Protein AF-A0A4Q2U264-F1 (afdb_monomer_lite)

pLDDT: mean 75.24, std 19.74, range [32.78, 95.62]

Secondary structure (DSSP, 8-state):
-PPP-BGGG--SSEEEEE-SSSS-EEEEEHHHHHHHH-TT-BHHHHHHHHHTT-TT--TTSPPPTT------EEEPPPS-SPPTTS---TT---------TT-------SPPPBHHHHHHTT--EEEEEE--EETTEE---EEEEESGGGT--TTSBHHHHHHH-----TTT----EEEEE--TTHHHHHHHHH---S-----------PPPP-

Radius of gyration: 26.77 Å; chains: 1; bounding box: 59×42×65 Å

Organism: NCBI:txid2316528

Structure (mmCIF, N/CA/C/O backbone):
data_AF-A0A4Q2U264-F1
#
_entry.id   AF-A0A4Q2U264-F1
#
loop_
_atom_site.group_PDB
_atom_site.id
_atom_site.type_symbol
_atom_site.label_atom_id
_atom_site.label_alt_id
_atom_site.label_comp_id
_atom_site.label_asym_id
_atom_site.label_entity_id
_atom_site.label_seq_id
_atom_site.pdbx_PDB_ins_code
_atom_site.Cartn_x
_atom_site.Cartn_y
_atom_site.Cartn_z
_atom_site.occupancy
_atom_site.B_iso_or_equiv
_atom_site.auth_seq_id
_atom_site.auth_comp_id
_atom_site.auth_asym_id
_atom_site.auth_atom_id
_atom_site.pdbx_PDB_model_num
ATOM 1 N N . MET A 1 1 ? -1.459 -12.065 -17.120 1.00 40.03 1 MET A N 1
ATOM 2 C CA . MET A 1 1 ? -0.707 -11.950 -18.385 1.00 40.03 1 MET A CA 1
ATOM 3 C C . MET A 1 1 ? 0.636 -12.602 -18.158 1.00 40.03 1 MET A C 1
ATOM 5 O O . MET A 1 1 ? 1.323 -12.214 -17.220 1.00 40.03 1 MET A O 1
ATOM 9 N N . SER A 1 2 ? 0.956 -13.637 -18.927 1.00 50.94 2 SER A N 1
ATOM 10 C CA . SER A 1 2 ? 2.304 -14.206 -18.943 1.00 50.94 2 SER A CA 1
ATOM 11 C C . SER A 1 2 ? 3.285 -13.123 -19.395 1.00 50.94 2 SER A C 1
ATOM 13 O O . SER A 1 2 ? 2.937 -12.325 -20.264 1.00 50.94 2 SER A O 1
ATOM 15 N N . ALA A 1 3 ? 4.470 -13.056 -18.787 1.00 64.88 3 ALA A N 1
ATOM 16 C CA . ALA A 1 3 ? 5.510 -12.130 -19.228 1.00 64.88 3 ALA A CA 1
ATOM 17 C C . ALA A 1 3 ? 5.805 -12.365 -20.725 1.00 64.88 3 ALA A C 1
ATOM 19 O O . ALA A 1 3 ? 5.852 -13.534 -21.130 1.00 64.88 3 ALA A O 1
ATOM 20 N N . PRO A 1 4 ? 5.966 -11.305 -21.542 1.00 74.12 4 PRO A N 1
ATOM 21 C CA . PRO A 1 4 ? 6.306 -11.464 -22.953 1.00 74.12 4 PRO A CA 1
ATOM 22 C C . PRO A 1 4 ? 7.592 -12.288 -23.056 1.00 74.12 4 PRO A C 1
ATOM 24 O O . PRO A 1 4 ? 8.545 -12.044 -22.316 1.00 74.12 4 PRO A O 1
ATOM 27 N N . ARG A 1 5 ? 7.592 -13.318 -23.908 1.00 80.75 5 ARG A N 1
ATOM 28 C CA . ARG A 1 5 ? 8.748 -14.217 -24.071 1.00 80.75 5 ARG A CA 1
ATOM 29 C C . ARG A 1 5 ? 9.569 -13.838 -25.297 1.00 80.75 5 ARG A C 1
ATOM 31 O O . ARG A 1 5 ? 10.795 -13.949 -25.255 1.00 80.75 5 ARG A O 1
ATOM 38 N N . HIS A 1 6 ? 8.908 -13.337 -26.338 1.00 85.69 6 HIS A N 1
ATOM 39 C CA . HIS A 1 6 ? 9.529 -12.921 -27.591 1.00 85.69 6 HIS A CA 1
ATOM 40 C C . HIS A 1 6 ? 9.326 -11.430 -27.850 1.00 85.69 6 HIS A C 1
ATOM 42 O O . HIS A 1 6 ? 8.446 -10.791 -27.272 1.00 85.69 6 HIS A O 1
ATOM 48 N N . LEU A 1 7 ? 10.137 -10.881 -28.754 1.00 85.38 7 LEU A N 1
ATOM 49 C CA . LEU A 1 7 ? 10.066 -9.473 -29.140 1.00 85.38 7 LEU A CA 1
ATOM 50 C C . LEU A 1 7 ? 8.705 -9.094 -29.755 1.00 85.38 7 LEU A C 1
ATOM 52 O O . LEU A 1 7 ? 8.207 -8.006 -29.487 1.00 85.38 7 LEU A O 1
ATOM 56 N N . VAL A 1 8 ? 8.074 -9.991 -30.520 1.00 83.94 8 VAL A N 1
ATOM 57 C CA . VAL A 1 8 ? 6.739 -9.776 -31.116 1.00 83.94 8 VAL A CA 1
ATOM 58 C C . VAL A 1 8 ? 5.607 -9.663 -30.084 1.00 83.94 8 VAL A C 1
ATOM 60 O O . VAL A 1 8 ? 4.603 -9.005 -30.345 1.00 83.94 8 VAL A O 1
ATOM 63 N N . ASP A 1 9 ? 5.774 -10.250 -28.895 1.00 83.06 9 ASP A N 1
ATOM 64 C CA . ASP A 1 9 ? 4.775 -10.189 -27.820 1.00 83.06 9 ASP A CA 1
ATOM 65 C C . ASP A 1 9 ? 4.799 -8.836 -27.084 1.00 83.06 9 ASP A C 1
ATOM 67 O O . ASP A 1 9 ? 3.960 -8.574 -26.216 1.00 83.06 9 ASP A O 1
ATOM 71 N N . TRP A 1 10 ? 5.785 -7.984 -27.385 1.00 82.75 10 TRP A N 1
ATOM 72 C CA . TRP A 1 10 ? 5.978 -6.712 -26.709 1.00 82.75 10 TRP A CA 1
ATOM 73 C C . TRP A 1 10 ? 4.918 -5.695 -27.162 1.00 82.75 10 TRP A C 1
ATOM 75 O O . TRP A 1 10 ? 4.831 -5.377 -28.348 1.00 82.75 10 TRP A O 1
ATOM 85 N N . PRO A 1 11 ? 4.098 -5.146 -26.248 1.00 78.69 11 PRO A N 1
ATOM 86 C CA . PRO A 1 11 ? 2.925 -4.365 -26.638 1.00 78.69 11 PRO A CA 1
ATOM 87 C C . PRO A 1 11 ? 3.239 -2.911 -27.032 1.00 78.69 11 PRO A C 1
ATOM 89 O O . PRO A 1 11 ? 2.328 -2.187 -27.430 1.00 78.69 11 PRO A O 1
ATOM 92 N N . TRP A 1 12 ? 4.497 -2.472 -26.923 1.00 80.38 12 TRP A N 1
ATOM 93 C CA . TRP A 1 12 ? 4.921 -1.096 -27.202 1.00 80.38 12 TRP A CA 1
ATOM 94 C C . TRP A 1 12 ? 5.832 -1.006 -28.430 1.00 80.38 12 TRP A C 1
ATOM 96 O O . TRP A 1 12 ? 6.649 -1.885 -28.683 1.00 80.38 12 TRP A O 1
ATOM 106 N N . VAL A 1 13 ? 5.754 0.110 -29.162 1.00 85.38 13 VAL A N 1
ATOM 107 C CA . VAL A 1 13 ? 6.630 0.374 -30.322 1.00 85.38 13 VAL A CA 1
ATOM 108 C C . VAL A 1 13 ? 8.067 0.681 -29.902 1.00 85.38 13 VAL A C 1
ATOM 110 O O . VAL A 1 13 ? 9.000 0.458 -30.673 1.00 85.38 13 VAL A O 1
ATOM 113 N N . VAL A 1 14 ? 8.265 1.182 -28.682 1.00 87.25 14 VAL A N 1
ATOM 114 C CA . VAL A 1 14 ? 9.585 1.500 -28.130 1.00 87.25 14 VAL A CA 1
ATOM 115 C C . VAL A 1 14 ? 9.905 0.540 -26.990 1.00 87.25 14 VAL A C 1
ATOM 117 O O . VAL A 1 14 ? 9.100 0.329 -26.084 1.00 87.25 14 VAL A O 1
ATOM 120 N N . VAL A 1 15 ? 11.103 -0.030 -27.051 1.00 88.50 15 VAL A N 1
ATOM 121 C CA . VAL A 1 15 ? 11.704 -0.866 -26.018 1.00 88.50 15 VAL A CA 1
ATOM 122 C C . VAL A 1 15 ? 12.783 -0.037 -25.336 1.00 88.50 15 VAL A C 1
ATOM 124 O O . VAL A 1 15 ? 13.760 0.366 -25.972 1.00 88.50 15 VAL A O 1
ATOM 127 N N . GLU A 1 16 ? 12.601 0.244 -24.051 1.00 90.50 16 GLU A N 1
ATOM 128 C CA . GLU A 1 16 ? 13.611 0.907 -23.232 1.00 90.50 16 GLU A CA 1
ATOM 129 C C . GLU A 1 16 ? 14.382 -0.140 -22.428 1.00 90.50 16 GLU A C 1
ATOM 131 O O . GLU A 1 16 ? 13.804 -1.068 -21.859 1.00 90.50 16 GLU A O 1
ATOM 136 N N . VAL A 1 17 ? 15.704 -0.010 -22.426 1.00 91.06 17 VAL A N 1
ATOM 137 C CA . VAL A 1 17 ? 16.627 -0.919 -21.753 1.00 91.06 17 VAL A CA 1
ATOM 138 C C . VAL A 1 17 ? 17.500 -0.098 -20.819 1.00 91.06 17 VAL A C 1
ATOM 140 O O . VAL A 1 17 ? 18.046 0.929 -21.224 1.00 91.06 17 VAL A O 1
ATOM 143 N N . GLU A 1 18 ? 17.655 -0.558 -19.583 1.00 92.06 18 GLU A N 1
ATOM 144 C CA . GLU A 1 18 ? 18.524 0.068 -18.590 1.00 92.06 18 GLU A CA 1
ATOM 145 C C . GLU A 1 18 ? 19.337 -0.978 -17.827 1.00 92.06 18 GLU A C 1
ATOM 147 O O . GLU A 1 18 ? 18.913 -2.120 -17.662 1.00 92.06 18 GLU A O 1
ATOM 152 N N . CYS A 1 19 ? 20.491 -0.573 -17.308 1.00 89.75 19 CYS A N 1
ATOM 153 C CA . CYS A 1 19 ? 21.232 -1.317 -16.300 1.00 89.75 19 CYS A CA 1
ATOM 154 C C . CYS A 1 19 ? 21.461 -0.420 -15.078 1.00 89.75 19 CYS A C 1
ATOM 156 O O . CYS A 1 19 ? 21.775 0.764 -15.213 1.00 89.75 19 CYS A O 1
ATOM 158 N N . SER A 1 20 ? 21.318 -0.976 -13.874 1.00 86.19 20 SER A N 1
ATOM 159 C CA . SER A 1 20 ? 21.599 -0.262 -12.619 1.00 86.19 20 SER A CA 1
ATOM 160 C C . SER A 1 20 ? 23.093 -0.177 -12.291 1.00 86.19 20 SER A C 1
ATOM 162 O O . SER A 1 20 ? 23.484 0.648 -11.472 1.00 86.19 20 SER A O 1
ATOM 164 N N . LEU A 1 21 ? 23.917 -1.024 -12.915 1.00 85.56 21 LEU A N 1
ATOM 165 C CA . LEU A 1 21 ? 25.334 -1.205 -12.575 1.00 85.56 21 LEU A CA 1
ATOM 166 C C . LEU A 1 21 ? 26.299 -0.698 -13.652 1.00 85.56 21 LEU A C 1
ATOM 168 O O . LEU A 1 21 ? 27.470 -0.477 -13.365 1.00 85.56 21 LEU A O 1
ATOM 172 N N . CYS A 1 22 ? 25.836 -0.507 -14.888 1.00 86.62 22 CYS A N 1
ATOM 173 C CA . CYS A 1 22 ? 26.645 0.047 -15.971 1.00 86.62 22 CYS A CA 1
ATOM 174 C C . CYS A 1 22 ? 25.892 1.188 -16.673 1.00 86.62 22 CYS A C 1
ATOM 176 O O . CYS A 1 22 ? 24.663 1.244 -16.596 1.00 86.62 22 CYS A O 1
ATOM 178 N N . PRO A 1 23 ? 26.585 2.094 -17.386 1.00 85.56 23 PRO A N 1
ATOM 179 C CA . PRO A 1 23 ? 25.956 3.260 -18.011 1.00 85.56 23 PRO A CA 1
ATOM 180 C C . PRO A 1 23 ? 25.084 2.917 -19.232 1.00 85.56 23 PRO A C 1
ATOM 182 O O . PRO A 1 23 ? 24.605 3.818 -19.916 1.00 85.56 23 PRO A O 1
ATOM 185 N N . ARG A 1 24 ? 24.857 1.629 -19.533 1.00 85.44 24 ARG A N 1
ATOM 186 C CA . ARG A 1 24 ? 24.018 1.207 -20.659 1.00 85.44 24 ARG A CA 1
ATOM 187 C C . ARG A 1 24 ? 22.564 1.563 -20.397 1.00 85.44 24 ARG A C 1
ATOM 189 O O . ARG A 1 24 ? 21.896 0.948 -19.564 1.00 85.44 24 ARG A O 1
ATOM 196 N N . ARG A 1 25 ? 22.082 2.537 -21.158 1.00 90.50 25 ARG A N 1
ATOM 197 C CA . ARG A 1 25 ? 20.677 2.919 -21.247 1.00 90.50 25 ARG A CA 1
ATOM 198 C C . ARG A 1 25 ? 20.370 3.242 -22.698 1.00 90.50 25 ARG A C 1
ATOM 200 O O . ARG A 1 25 ? 21.193 3.854 -23.375 1.00 90.50 25 ARG A O 1
ATOM 207 N N . GLY A 1 26 ? 19.213 2.822 -23.185 1.00 89.00 26 GLY A N 1
ATOM 208 C CA . GLY A 1 26 ? 18.852 3.058 -24.574 1.00 89.00 26 GLY A CA 1
ATOM 209 C C . GLY A 1 26 ? 17.376 2.841 -24.843 1.00 89.00 26 GLY A C 1
ATOM 210 O O . GLY A 1 26 ? 16.726 2.011 -24.210 1.00 89.00 26 GLY A O 1
ATOM 211 N N . ARG A 1 27 ? 16.859 3.597 -25.811 1.00 90.75 27 ARG A N 1
ATOM 212 C CA . ARG A 1 27 ? 15.506 3.457 -26.347 1.00 90.75 27 ARG A CA 1
ATOM 213 C C . ARG A 1 27 ? 15.604 2.988 -27.786 1.00 90.75 27 ARG A C 1
ATOM 215 O O . ARG A 1 27 ? 16.227 3.649 -28.612 1.00 90.75 27 ARG A O 1
ATOM 222 N N . TYR A 1 28 ? 14.971 1.865 -28.083 1.00 90.38 28 TYR A N 1
ATOM 223 C CA . TYR A 1 28 ? 15.034 1.226 -29.389 1.00 90.38 28 TYR A CA 1
ATOM 224 C C . TYR A 1 28 ? 13.629 1.051 -29.946 1.00 90.38 28 TYR A C 1
ATOM 226 O O . TYR A 1 28 ? 12.710 0.664 -29.229 1.00 90.38 28 TYR A O 1
ATOM 234 N N . ARG A 1 29 ? 13.444 1.319 -31.241 1.00 89.06 29 ARG A N 1
ATOM 235 C CA . ARG A 1 29 ? 12.183 0.994 -31.917 1.00 89.06 29 ARG A CA 1
ATOM 236 C C . ARG A 1 29 ? 12.113 -0.513 -32.151 1.00 89.06 29 ARG A C 1
ATOM 238 O O . ARG A 1 29 ? 13.064 -1.092 -32.673 1.00 89.06 29 ARG A O 1
ATOM 245 N N . LEU A 1 30 ? 10.977 -1.124 -31.831 1.00 88.31 30 LEU A N 1
ATOM 246 C CA . LEU A 1 30 ? 10.733 -2.558 -31.981 1.00 88.31 30 LEU A CA 1
ATOM 247 C C . LEU A 1 30 ? 10.975 -3.020 -33.419 1.00 88.31 30 LEU A C 1
ATOM 249 O O . LEU A 1 30 ? 11.641 -4.025 -33.620 1.00 88.31 30 LEU A O 1
ATOM 253 N N . ALA A 1 31 ? 10.545 -2.234 -34.411 1.00 87.81 31 ALA A N 1
ATOM 254 C CA . ALA A 1 31 ? 10.797 -2.521 -35.824 1.00 87.81 31 ALA A CA 1
ATOM 255 C C . ALA A 1 31 ? 12.297 -2.661 -36.146 1.00 87.81 31 ALA A C 1
ATOM 257 O O . ALA A 1 31 ? 12.687 -3.594 -36.836 1.00 87.81 31 ALA A O 1
ATOM 258 N N . ARG A 1 32 ? 13.154 -1.793 -35.584 1.00 92.38 32 ARG A N 1
ATOM 259 C CA . ARG A 1 32 ? 14.616 -1.860 -35.777 1.00 92.38 32 ARG A CA 1
ATOM 260 C C . ARG A 1 32 ? 15.238 -3.063 -35.076 1.00 92.38 32 ARG A C 1
ATOM 262 O O . ARG A 1 32 ? 16.176 -3.660 -35.594 1.00 92.38 32 ARG A O 1
ATOM 269 N N . LEU A 1 33 ? 14.729 -3.420 -33.897 1.00 90.94 33 LEU A N 1
ATOM 270 C CA . LEU A 1 33 ? 15.173 -4.624 -33.194 1.00 90.94 33 LEU A CA 1
ATOM 271 C C . LEU A 1 33 ? 14.747 -5.893 -33.942 1.00 90.94 33 LEU A C 1
ATOM 273 O O . LEU A 1 33 ? 15.552 -6.809 -34.073 1.00 90.94 33 LEU A O 1
ATOM 277 N N . ALA A 1 34 ? 13.526 -5.924 -34.475 1.00 91.12 34 ALA A N 1
ATOM 278 C CA . ALA A 1 34 ? 13.003 -7.041 -35.251 1.00 91.12 34 ALA A CA 1
ATOM 279 C C . ALA A 1 34 ? 13.732 -7.202 -36.593 1.00 91.12 34 ALA A C 1
ATOM 281 O O . ALA A 1 34 ? 14.027 -8.325 -36.982 1.00 91.12 34 ALA A O 1
ATOM 282 N N . GLU A 1 35 ? 14.076 -6.097 -37.260 1.00 92.62 35 GLU A N 1
ATOM 283 C CA . GLU A 1 35 ? 14.896 -6.086 -38.479 1.00 92.62 35 GLU A CA 1
ATOM 284 C C . GLU A 1 35 ? 16.301 -6.653 -38.217 1.00 92.62 35 GLU A C 1
ATOM 286 O O . GLU A 1 35 ? 16.810 -7.445 -39.004 1.00 92.62 35 GLU A O 1
ATOM 291 N N . ARG A 1 36 ? 16.918 -6.293 -37.083 1.00 92.88 36 ARG A N 1
ATOM 292 C CA . ARG A 1 36 ? 18.299 -6.687 -36.765 1.00 92.88 36 ARG A CA 1
ATOM 293 C C . ARG A 1 36 ? 18.439 -8.091 -36.170 1.00 92.88 36 ARG A C 1
ATOM 295 O O . ARG A 1 36 ? 19.429 -8.760 -36.447 1.00 92.88 36 ARG A O 1
ATOM 302 N N . TYR A 1 37 ? 17.506 -8.512 -35.319 1.00 90.94 37 TYR A N 1
ATOM 303 C CA . TYR A 1 37 ? 17.618 -9.748 -34.528 1.00 90.94 37 TYR A CA 1
ATOM 304 C C . TYR A 1 37 ? 16.511 -10.770 -34.815 1.00 90.94 37 TYR A C 1
ATOM 306 O O . TYR A 1 37 ? 16.565 -11.887 -34.304 1.00 90.94 37 TYR A O 1
ATOM 314 N N . GLY A 1 38 ? 15.519 -10.407 -35.630 1.00 91.44 38 GLY A N 1
ATOM 315 C CA . GLY A 1 38 ? 14.323 -11.204 -35.883 1.00 91.44 38 GLY A CA 1
ATOM 316 C C . GLY A 1 38 ? 13.184 -10.883 -34.911 1.00 91.44 38 GLY A C 1
ATOM 317 O O . GLY A 1 38 ? 13.388 -10.604 -33.730 1.00 91.44 38 GLY A O 1
ATOM 318 N N . SER A 1 39 ? 11.945 -10.947 -35.400 1.00 88.81 39 SER A N 1
ATOM 319 C CA . SER A 1 39 ? 10.731 -10.692 -34.606 1.00 88.81 39 SER A CA 1
ATOM 320 C C . SER A 1 39 ? 10.438 -11.790 -33.574 1.00 88.81 39 SER A C 1
ATOM 322 O O . SER A 1 39 ? 9.875 -11.516 -32.514 1.00 88.81 39 SER A O 1
ATOM 324 N N . ALA A 1 40 ? 10.857 -13.025 -33.858 1.00 89.81 40 ALA A N 1
ATOM 325 C CA . ALA A 1 40 ? 10.677 -14.188 -32.991 1.00 89.81 40 ALA A CA 1
ATOM 326 C C . ALA A 1 40 ? 11.822 -14.385 -31.978 1.00 89.81 40 ALA A C 1
ATOM 328 O O . ALA A 1 40 ? 11.877 -15.416 -31.310 1.00 89.81 40 ALA A O 1
ATOM 329 N N . VAL A 1 41 ? 12.758 -13.436 -31.854 1.00 91.56 41 VAL A N 1
ATOM 330 C CA . VAL A 1 41 ? 13.879 -13.577 -30.915 1.00 91.56 41 VAL A CA 1
ATOM 331 C C . VAL A 1 41 ? 13.371 -13.558 -29.464 1.00 91.56 41 VAL A C 1
ATOM 333 O O . VAL A 1 41 ? 12.556 -12.695 -29.111 1.00 91.56 41 VAL A O 1
ATOM 336 N N . PRO A 1 42 ? 13.822 -14.488 -28.598 1.00 90.56 42 PRO A N 1
ATOM 337 C CA . PRO A 1 42 ? 13.478 -14.444 -27.187 1.00 90.56 42 PRO A CA 1
ATOM 338 C C . PRO A 1 42 ? 14.151 -13.245 -26.515 1.00 90.56 42 PRO A C 1
ATOM 340 O O . PRO A 1 42 ? 15.325 -12.953 -26.755 1.00 90.56 42 PRO A O 1
ATOM 343 N N . LEU A 1 43 ? 13.414 -12.575 -25.630 1.00 87.50 43 LEU A N 1
ATOM 344 C CA . LEU A 1 43 ? 13.879 -11.361 -24.952 1.00 87.50 43 LEU A CA 1
ATOM 345 C C . LEU A 1 43 ? 15.171 -11.590 -24.147 1.00 87.50 43 LEU A C 1
ATOM 347 O O . LEU A 1 43 ? 16.054 -10.739 -24.142 1.00 87.50 43 LEU A O 1
ATOM 351 N N . GLY A 1 44 ? 15.335 -12.765 -23.529 1.00 86.88 44 GLY A N 1
ATOM 352 C CA . GLY A 1 44 ? 16.570 -13.113 -22.811 1.00 86.88 44 GLY A CA 1
ATOM 353 C C . GLY A 1 44 ? 17.811 -13.064 -23.710 1.00 86.88 44 GLY A C 1
ATOM 354 O O . GLY A 1 44 ? 18.779 -12.382 -23.388 1.00 86.88 44 GLY A O 1
ATOM 355 N N . ARG A 1 45 ? 17.739 -13.682 -24.895 1.00 88.50 45 ARG A N 1
ATOM 356 C CA . ARG A 1 45 ? 18.844 -13.709 -25.867 1.00 88.50 45 ARG A CA 1
ATOM 357 C C . ARG A 1 45 ? 19.167 -12.320 -26.415 1.00 88.50 45 ARG A C 1
ATOM 359 O O . ARG A 1 45 ? 20.325 -12.008 -26.690 1.00 88.50 45 ARG A O 1
ATOM 366 N N . LEU A 1 46 ? 18.149 -11.473 -26.569 1.00 89.94 46 LEU A N 1
ATOM 367 C CA . LEU A 1 46 ? 18.346 -10.090 -26.991 1.00 89.94 46 LEU A CA 1
ATOM 368 C C . LEU A 1 46 ? 19.111 -9.292 -25.922 1.00 89.94 46 LEU A C 1
ATOM 370 O O . LEU A 1 46 ? 20.077 -8.613 -26.265 1.00 89.94 46 LEU A O 1
ATOM 374 N N . LEU A 1 47 ? 18.743 -9.415 -24.640 1.00 89.62 47 LEU A N 1
ATOM 375 C CA . LEU A 1 47 ? 19.499 -8.797 -23.541 1.00 89.62 47 LEU A CA 1
ATOM 376 C C . LEU A 1 47 ? 20.936 -9.311 -23.474 1.00 89.62 47 LEU A C 1
ATOM 378 O O . LEU A 1 47 ? 21.848 -8.506 -23.306 1.00 89.62 47 LEU A O 1
ATOM 382 N N . GLU A 1 48 ? 21.144 -10.617 -23.644 1.00 86.81 48 GLU A N 1
ATOM 383 C CA . GLU A 1 48 ? 22.482 -11.213 -23.670 1.00 86.81 48 GLU A CA 1
ATOM 384 C C . GLU A 1 48 ? 23.335 -10.630 -24.794 1.00 86.81 48 GLU A C 1
ATOM 386 O O . GLU A 1 48 ? 24.482 -10.260 -24.569 1.00 86.81 48 GLU A O 1
ATOM 391 N N . THR A 1 49 ? 22.752 -10.464 -25.981 1.00 88.75 49 THR A N 1
ATOM 392 C CA . THR A 1 49 ? 23.446 -9.876 -27.132 1.00 88.75 49 THR A CA 1
ATOM 393 C C . THR A 1 49 ? 23.780 -8.401 -26.889 1.00 88.75 49 THR A C 1
ATOM 395 O O . THR A 1 49 ? 24.876 -7.952 -27.202 1.00 88.75 49 THR A O 1
ATOM 398 N N . MET A 1 50 ? 22.869 -7.637 -26.278 1.00 87.50 50 MET A N 1
ATOM 399 C CA . MET A 1 50 ? 23.100 -6.222 -25.944 1.00 87.50 50 MET A CA 1
ATOM 400 C C . MET A 1 50 ? 24.095 -6.027 -24.792 1.00 87.50 50 MET A C 1
ATOM 402 O O . MET A 1 50 ? 24.736 -4.977 -24.690 1.00 87.50 50 MET A O 1
ATOM 406 N N . ALA A 1 51 ? 24.214 -7.016 -23.908 1.00 87.50 51 ALA A N 1
ATOM 407 C CA . ALA A 1 51 ? 25.158 -7.012 -22.802 1.00 87.50 51 ALA A CA 1
ATOM 408 C C . ALA A 1 51 ? 26.458 -7.773 -23.099 1.00 87.50 51 ALA A C 1
ATOM 410 O O . ALA A 1 51 ? 27.342 -7.755 -22.245 1.00 87.50 51 ALA A O 1
ATOM 411 N N . ALA A 1 52 ? 26.617 -8.348 -24.296 1.00 84.88 52 ALA A N 1
ATOM 412 C CA . ALA A 1 52 ? 27.830 -9.047 -24.721 1.00 84.88 52 ALA A CA 1
ATOM 413 C C . ALA A 1 52 ? 29.083 -8.166 -24.585 1.00 84.88 52 ALA A C 1
ATOM 415 O O . ALA A 1 52 ? 30.117 -8.626 -24.116 1.00 84.88 52 ALA A O 1
ATOM 416 N N . ASP A 1 53 ? 28.956 -6.867 -24.867 1.00 82.19 53 ASP A N 1
ATOM 417 C CA . ASP A 1 53 ? 30.058 -5.905 -24.744 1.00 82.19 53 ASP A CA 1
ATOM 418 C C . ASP A 1 53 ? 30.297 -5.427 -23.294 1.00 82.19 53 ASP A C 1
ATOM 420 O O . ASP A 1 53 ? 31.053 -4.483 -23.041 1.00 82.19 53 ASP A O 1
ATOM 424 N N . CYS A 1 54 ? 29.562 -5.943 -22.303 1.00 84.50 54 CYS A N 1
ATOM 425 C CA . CYS A 1 54 ? 29.639 -5.459 -20.928 1.00 84.50 54 CYS A CA 1
ATOM 426 C C . CYS A 1 54 ? 30.781 -6.123 -20.163 1.00 84.50 54 CYS A C 1
ATOM 428 O O . CYS A 1 54 ? 30.770 -7.324 -19.955 1.00 84.50 54 CYS A O 1
ATOM 430 N N . THR A 1 55 ? 31.683 -5.330 -19.581 1.00 81.94 55 THR A N 1
ATOM 431 C CA . THR A 1 55 ? 32.782 -5.839 -18.734 1.00 81.94 55 THR A CA 1
ATOM 432 C C . THR A 1 55 ? 32.295 -6.627 -17.507 1.00 81.94 55 THR A C 1
ATOM 434 O O . THR A 1 55 ? 32.981 -7.514 -17.012 1.00 81.94 55 THR A O 1
ATOM 437 N N . LEU A 1 56 ? 31.087 -6.319 -17.018 1.00 81.69 56 LEU A N 1
ATOM 438 C CA . LEU A 1 56 ? 30.405 -7.032 -15.926 1.00 81.69 56 LEU A CA 1
ATOM 439 C C . LEU A 1 56 ? 29.632 -8.283 -16.388 1.00 81.69 56 LEU A C 1
ATOM 441 O O . LEU A 1 56 ? 28.990 -8.948 -15.572 1.00 81.69 56 LEU A O 1
ATOM 445 N N . MET A 1 57 ? 29.626 -8.584 -17.687 1.00 77.25 57 MET A N 1
ATOM 446 C CA . MET A 1 57 ? 29.035 -9.794 -18.243 1.00 77.25 57 MET A CA 1
ATOM 447 C C . MET A 1 57 ? 30.132 -10.846 -18.381 1.00 77.25 57 MET A C 1
ATOM 449 O O . MET A 1 57 ? 31.016 -10.747 -19.221 1.00 77.25 57 MET A O 1
ATOM 453 N N . LYS A 1 58 ? 30.079 -11.858 -17.515 1.00 74.00 58 LYS A N 1
ATOM 454 C CA . LYS A 1 58 ? 30.974 -13.018 -17.549 1.00 74.00 58 LYS A CA 1
ATOM 455 C C . LYS A 1 58 ? 30.119 -14.270 -17.755 1.00 74.00 58 LYS A C 1
ATOM 457 O O . LYS A 1 58 ? 29.662 -14.833 -16.755 1.00 74.00 58 LYS A O 1
ATOM 462 N N . PRO A 1 59 ? 29.825 -14.660 -19.010 1.00 66.69 59 PRO A N 1
ATOM 463 C CA . PRO A 1 59 ? 28.938 -15.789 -19.290 1.00 66.69 59 PRO A CA 1
ATOM 464 C C . PRO A 1 59 ? 29.518 -17.119 -18.785 1.00 66.69 59 PRO A C 1
ATOM 466 O O . PRO A 1 59 ? 28.782 -17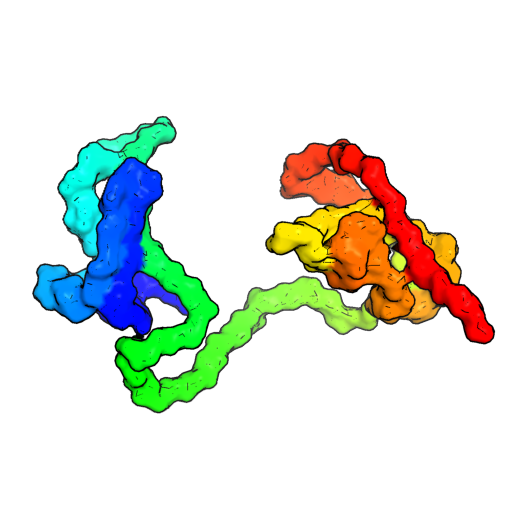.924 -18.222 1.00 66.69 59 PRO A O 1
ATOM 469 N N . ASP A 1 60 ? 30.839 -17.297 -18.870 1.00 70.69 60 ASP A N 1
ATOM 470 C CA . ASP A 1 60 ? 31.504 -18.577 -18.580 1.00 70.69 60 ASP A CA 1
ATOM 471 C C . ASP A 1 60 ? 31.887 -18.793 -17.107 1.00 70.69 60 ASP A C 1
ATOM 473 O O . ASP A 1 60 ? 32.376 -19.858 -16.731 1.00 70.69 60 ASP A O 1
ATOM 477 N N . GLN A 1 61 ? 31.683 -17.802 -16.234 1.00 69.25 61 GLN A N 1
ATOM 478 C CA . GLN A 1 61 ? 32.019 -17.932 -14.813 1.00 69.25 61 GLN A CA 1
ATOM 479 C C . GLN A 1 61 ? 30.770 -18.250 -13.994 1.00 69.25 61 GLN A C 1
ATOM 481 O O . GLN A 1 61 ? 29.729 -17.610 -14.153 1.00 69.25 61 GLN A O 1
ATOM 486 N N . LYS A 1 62 ? 30.861 -19.209 -13.063 1.00 66.56 62 LYS A N 1
ATOM 487 C CA . LYS A 1 62 ? 29.812 -19.393 -12.050 1.00 66.56 62 LYS A CA 1
ATOM 488 C C . LYS A 1 62 ? 29.716 -18.122 -11.196 1.00 66.56 62 LYS A C 1
ATOM 490 O O . LYS A 1 62 ? 30.755 -17.623 -10.763 1.00 66.56 62 LYS A O 1
ATOM 495 N N . PRO A 1 63 ? 28.505 -17.591 -10.948 1.00 64.69 63 PRO A N 1
ATOM 496 C CA . PRO A 1 63 ? 28.343 -16.403 -10.123 1.00 64.69 63 PRO A CA 1
ATOM 497 C C . PRO A 1 63 ? 28.859 -16.691 -8.715 1.00 64.69 63 PRO A C 1
ATOM 499 O O . PRO A 1 63 ? 28.354 -17.587 -8.038 1.00 64.69 63 PRO A O 1
ATOM 502 N N . ARG A 1 64 ? 29.860 -15.930 -8.271 1.00 75.56 64 ARG A N 1
ATOM 503 C CA . ARG A 1 64 ? 30.217 -15.894 -6.855 1.00 75.56 64 ARG A CA 1
ATOM 504 C C . ARG A 1 64 ? 29.162 -15.080 -6.115 1.00 75.56 64 ARG A C 1
ATOM 506 O O . ARG A 1 64 ? 28.636 -14.095 -6.638 1.00 75.56 64 ARG A O 1
ATOM 513 N N . GLN A 1 65 ? 28.848 -15.500 -4.896 1.00 65.44 65 GLN A N 1
ATOM 514 C CA . GLN A 1 65 ? 28.003 -14.725 -3.996 1.00 65.44 65 GLN A CA 1
ATOM 515 C C . GLN A 1 65 ? 28.630 -13.324 -3.855 1.00 65.44 65 GLN A C 1
ATOM 517 O O . GLN A 1 65 ? 29.826 -13.224 -3.592 1.00 65.44 65 GLN A O 1
ATOM 522 N N . TYR A 1 66 ? 27.844 -12.268 -4.090 1.00 73.19 66 TYR A N 1
ATOM 523 C CA . TYR A 1 66 ? 28.245 -10.846 -4.046 1.00 73.19 66 TYR A CA 1
ATOM 524 C C . TYR A 1 66 ? 29.013 -10.264 -5.250 1.00 73.19 66 TYR A C 1
ATOM 526 O O . TYR A 1 66 ? 29.379 -9.091 -5.207 1.00 73.19 66 TYR A O 1
ATOM 534 N N . GLU A 1 67 ? 29.222 -11.000 -6.347 1.00 76.31 67 GLU A N 1
ATOM 535 C CA . GLU A 1 67 ? 29.835 -10.407 -7.547 1.00 76.31 67 GLU A CA 1
ATOM 536 C C . GLU A 1 67 ? 28.802 -9.607 -8.362 1.00 76.31 67 GLU A C 1
ATOM 538 O O . GLU A 1 67 ? 27.760 -10.130 -8.769 1.00 76.31 67 GLU A O 1
ATOM 543 N N . ALA A 1 68 ? 29.084 -8.323 -8.608 1.00 72.44 68 ALA A N 1
ATOM 544 C CA . ALA A 1 68 ? 28.214 -7.459 -9.398 1.00 72.44 68 ALA A CA 1
ATOM 545 C C . ALA A 1 68 ? 28.182 -7.922 -10.865 1.00 72.44 68 ALA A C 1
ATOM 547 O O . ALA A 1 68 ? 29.206 -7.941 -11.546 1.00 72.44 68 ALA A O 1
ATOM 548 N N . ARG A 1 69 ? 26.992 -8.274 -11.364 1.00 77.38 69 ARG A N 1
ATOM 549 C CA . ARG A 1 69 ? 26.764 -8.663 -12.765 1.00 77.38 69 ARG A CA 1
ATOM 550 C C . ARG A 1 69 ? 25.993 -7.599 -13.513 1.00 77.38 69 ARG A C 1
ATOM 552 O O . ARG A 1 69 ? 25.230 -6.857 -12.911 1.00 77.38 69 ARG A O 1
ATOM 559 N N . CYS A 1 70 ? 26.143 -7.557 -14.834 1.00 82.06 70 CYS A N 1
ATOM 560 C CA . CYS A 1 70 ? 25.291 -6.712 -15.665 1.00 82.06 70 CYS A CA 1
ATOM 561 C C . CYS A 1 70 ? 23.806 -7.024 -15.389 1.00 82.06 70 CYS A C 1
ATOM 563 O O . CYS A 1 70 ? 23.319 -8.101 -15.722 1.00 82.06 70 CYS A O 1
ATOM 565 N N . GLY A 1 71 ? 23.099 -6.086 -14.758 1.00 83.44 71 GLY A N 1
ATOM 566 C CA . GLY A 1 71 ? 21.674 -6.179 -14.437 1.00 83.44 71 GLY A CA 1
ATOM 567 C C . GLY A 1 71 ? 20.803 -5.547 -15.515 1.00 83.44 71 GLY A C 1
ATOM 568 O O . GLY A 1 71 ? 19.847 -4.846 -15.182 1.00 83.44 71 GLY A O 1
ATOM 569 N N . ILE A 1 72 ? 21.188 -5.707 -16.787 1.00 88.25 72 ILE A N 1
ATOM 570 C CA . ILE A 1 72 ? 20.442 -5.127 -17.900 1.00 88.25 72 ILE A CA 1
ATOM 571 C C . ILE A 1 72 ? 19.015 -5.681 -17.887 1.00 88.25 72 ILE A C 1
ATOM 573 O O . ILE A 1 72 ? 18.792 -6.887 -17.775 1.00 88.25 72 ILE A O 1
ATOM 577 N N . ARG A 1 73 ? 18.038 -4.787 -17.956 1.00 88.50 73 ARG A N 1
ATOM 578 C CA . ARG A 1 73 ? 16.623 -5.132 -17.903 1.00 88.50 73 ARG A CA 1
ATOM 579 C C . ARG A 1 73 ? 15.827 -4.229 -18.824 1.00 88.50 73 ARG A C 1
ATOM 581 O O . ARG A 1 73 ? 16.197 -3.082 -19.073 1.00 88.50 73 ARG A O 1
ATOM 588 N N . TYR A 1 74 ? 14.700 -4.747 -19.288 1.00 88.06 74 TYR A N 1
ATOM 589 C CA . TYR A 1 74 ? 13.702 -3.930 -19.957 1.00 88.06 74 TYR A CA 1
ATOM 590 C C . TYR A 1 74 ? 12.991 -3.046 -18.938 1.00 88.06 74 TYR A C 1
ATOM 592 O O . TYR A 1 74 ? 12.551 -3.525 -17.889 1.00 88.06 74 TYR A O 1
ATOM 600 N N . VAL A 1 75 ? 12.847 -1.766 -19.263 1.00 85.31 75 VAL A N 1
ATOM 601 C CA . VAL A 1 75 ? 11.980 -0.859 -18.520 1.00 85.31 75 VAL A CA 1
ATOM 602 C C . VAL A 1 75 ? 10.569 -1.065 -19.046 1.00 85.31 75 VAL A C 1
ATOM 604 O O . VAL A 1 75 ? 10.261 -0.745 -20.194 1.00 85.31 75 VAL A O 1
ATOM 607 N N . VAL A 1 76 ? 9.710 -1.640 -18.209 1.00 74.25 76 VAL A N 1
ATOM 608 C CA . VAL A 1 76 ? 8.282 -1.724 -18.508 1.00 74.25 76 VAL A CA 1
ATOM 609 C C . VAL A 1 76 ? 7.688 -0.346 -18.214 1.00 74.25 76 VAL A C 1
ATOM 611 O O . VAL A 1 76 ? 7.750 0.087 -17.059 1.00 74.25 76 VAL A O 1
ATOM 614 N N . PRO A 1 77 ? 7.148 0.372 -19.215 1.00 66.25 77 PRO A N 1
ATOM 615 C CA . PRO A 1 77 ? 6.509 1.653 -18.959 1.00 66.25 77 PRO A CA 1
ATOM 616 C C . PRO A 1 77 ? 5.329 1.458 -17.991 1.00 66.25 77 PRO A C 1
ATOM 618 O O . PRO A 1 77 ? 4.701 0.392 -17.986 1.00 66.25 77 PRO A O 1
ATOM 621 N N . PRO A 1 78 ? 5.028 2.458 -17.142 1.00 61.56 78 PRO A N 1
ATOM 622 C CA . PRO A 1 78 ? 3.950 2.351 -16.167 1.00 61.56 78 PRO A CA 1
ATOM 623 C C . PRO A 1 78 ? 2.631 2.008 -16.866 1.00 61.56 78 PRO A C 1
ATOM 625 O O . PRO A 1 78 ? 2.382 2.454 -17.986 1.00 61.56 78 PRO A O 1
ATOM 628 N N . ALA A 1 79 ? 1.793 1.209 -16.200 1.00 55.00 79 ALA A N 1
ATOM 629 C CA . ALA A 1 79 ? 0.477 0.809 -16.691 1.00 55.00 79 ALA A CA 1
ATOM 630 C C . ALA A 1 79 ? -0.454 2.033 -16.802 1.00 55.00 79 ALA A C 1
ATOM 632 O O . ALA A 1 79 ? -1.231 2.329 -15.899 1.00 55.00 79 ALA A O 1
ATOM 633 N N . GLY A 1 80 ? -0.320 2.774 -17.897 1.00 57.94 80 GLY A N 1
ATOM 634 C CA . GLY A 1 80 ? -1.195 3.857 -18.323 1.00 57.94 80 GLY A CA 1
ATOM 635 C C . GLY A 1 80 ? -1.973 3.473 -19.585 1.00 57.94 80 GLY A C 1
ATOM 636 O O . GLY A 1 80 ? -1.766 2.379 -20.124 1.00 57.94 80 GLY A O 1
ATOM 637 N N . PRO A 1 81 ? -2.877 4.345 -20.068 1.00 56.97 81 PRO A N 1
ATOM 638 C CA . PRO A 1 81 ? -3.486 4.175 -21.385 1.00 56.97 81 PRO A CA 1
ATOM 639 C C . PRO A 1 81 ? -2.393 3.932 -22.434 1.00 56.97 81 PRO A C 1
ATOM 641 O O . PRO A 1 81 ? -1.322 4.541 -22.361 1.00 56.97 81 PRO A O 1
ATOM 644 N N . LEU A 1 82 ? -2.642 3.005 -23.372 1.00 55.31 82 LEU A N 1
ATOM 645 C CA . LEU A 1 82 ? -1.678 2.730 -24.436 1.00 55.31 82 LEU A CA 1
ATOM 646 C C . LEU A 1 82 ? -1.326 4.054 -25.140 1.00 55.31 82 LEU A C 1
ATOM 648 O O . LEU A 1 82 ? -2.237 4.839 -25.417 1.00 55.31 82 LEU A O 1
ATOM 652 N N . PRO A 1 83 ? -0.036 4.315 -25.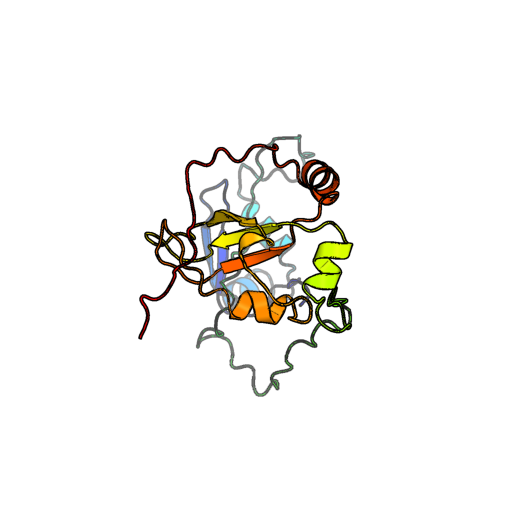420 1.00 58.44 83 PRO A N 1
ATOM 653 C CA . PRO A 1 83 ? 0.369 5.482 -26.194 1.00 58.44 83 PRO A CA 1
ATOM 654 C C . PRO A 1 83 ? -0.374 5.526 -27.532 1.00 58.44 83 PRO A C 1
ATOM 656 O O . PRO A 1 83 ? -0.658 4.471 -28.100 1.00 58.44 83 PRO A O 1
ATOM 659 N N . ALA A 1 84 ? -0.638 6.729 -28.051 1.00 57.00 84 ALA A N 1
ATOM 660 C CA . ALA A 1 84 ? -1.304 6.936 -29.345 1.00 57.00 84 ALA A CA 1
ATOM 661 C C . ALA A 1 84 ? -0.617 6.192 -30.509 1.00 57.00 84 ALA A C 1
ATOM 663 O O . ALA A 1 84 ? -1.266 5.843 -31.489 1.00 57.00 84 ALA A O 1
ATOM 664 N N . ASP A 1 85 ? 0.677 5.900 -30.355 1.00 56.44 85 ASP A N 1
ATOM 665 C CA . ASP A 1 85 ? 1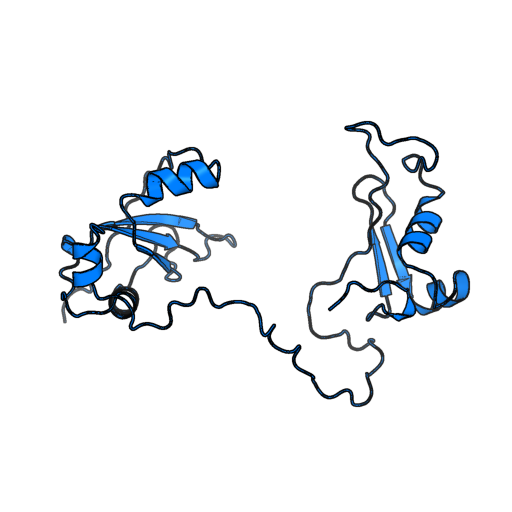.504 5.209 -31.342 1.00 56.44 85 ASP A CA 1
ATOM 666 C C . ASP A 1 85 ? 1.493 3.680 -31.194 1.00 56.44 85 ASP A C 1
ATOM 668 O O . ASP A 1 85 ? 2.160 2.983 -31.958 1.00 56.44 85 ASP A O 1
ATOM 672 N N . ALA A 1 86 ? 0.791 3.121 -30.201 1.00 55.75 86 ALA A N 1
ATOM 673 C CA . ALA A 1 86 ? 0.564 1.684 -30.163 1.00 55.75 86 ALA A CA 1
ATOM 674 C C . ALA A 1 86 ? -0.231 1.296 -31.419 1.00 55.75 86 ALA A C 1
ATOM 676 O O . ALA A 1 86 ? -1.214 1.975 -31.726 1.00 55.75 86 ALA A O 1
ATOM 677 N N . PRO A 1 87 ? 0.158 0.232 -32.155 1.00 51.84 87 PRO A N 1
ATOM 678 C CA . PRO A 1 87 ? -0.602 -0.185 -33.322 1.00 51.84 87 PRO A CA 1
ATOM 679 C C . PRO A 1 87 ? -2.044 -0.371 -32.873 1.00 51.84 87 PRO A C 1
ATOM 681 O O . PRO A 1 87 ? -2.296 -1.101 -31.908 1.00 51.84 87 PRO A O 1
ATOM 684 N N . ALA A 1 88 ? -2.961 0.355 -33.519 1.00 53.00 88 ALA A N 1
ATOM 685 C CA . ALA A 1 88 ? -4.377 0.268 -33.229 1.00 53.00 88 ALA A CA 1
ATOM 686 C C . ALA A 1 88 ? -4.733 -1.216 -33.267 1.00 53.00 88 ALA A C 1
ATOM 688 O O . ALA A 1 88 ? -4.720 -1.838 -34.330 1.00 53.00 88 ALA A O 1
ATOM 689 N N . ARG A 1 89 ? -4.972 -1.822 -32.100 1.00 52.66 89 ARG A N 1
ATOM 690 C CA . ARG A 1 89 ? -5.519 -3.171 -32.060 1.00 52.66 89 ARG A CA 1
ATOM 691 C C . ARG A 1 89 ? -6.914 -3.028 -32.637 1.00 52.66 89 ARG A C 1
ATOM 693 O O . ARG A 1 89 ? -7.830 -2.628 -31.925 1.00 52.66 89 ARG A O 1
ATOM 700 N N . ALA A 1 90 ? -7.034 -3.272 -33.938 1.00 46.38 90 ALA A N 1
ATOM 701 C CA . ALA A 1 90 ? -8.297 -3.341 -34.636 1.00 46.38 90 ALA A CA 1
ATOM 702 C C . ALA A 1 90 ? -9.200 -4.293 -33.845 1.00 46.38 90 ALA A C 1
ATOM 704 O O . ALA A 1 90 ? -8.936 -5.489 -33.761 1.00 46.38 90 ALA A O 1
ATOM 705 N N . GLY A 1 91 ? -10.199 -3.723 -33.175 1.00 45.03 91 GLY A N 1
ATOM 706 C CA . GLY A 1 91 ? -11.369 -4.439 -32.686 1.00 45.03 91 GLY A CA 1
ATOM 707 C C . GLY A 1 91 ? -11.144 -5.615 -31.737 1.00 45.03 91 GLY A C 1
ATOM 708 O O . GLY A 1 91 ? -12.017 -6.473 -31.690 1.00 45.03 91 GLY A O 1
ATOM 709 N N . ALA A 1 92 ? -10.056 -5.692 -30.962 1.00 47.88 92 ALA A N 1
ATOM 710 C CA . ALA A 1 92 ? -10.055 -6.643 -29.852 1.00 47.88 92 ALA A CA 1
ATOM 711 C C . ALA A 1 92 ? -11.072 -6.127 -28.817 1.00 47.88 92 ALA A C 1
ATOM 713 O O . ALA A 1 92 ? -10.832 -5.052 -28.251 1.00 47.88 92 ALA A O 1
ATOM 714 N N . PRO A 1 93 ? -12.206 -6.818 -28.570 1.00 49.16 93 PRO A N 1
ATOM 715 C CA . PRO A 1 93 ? -13.096 -6.431 -27.486 1.00 49.16 93 PRO A CA 1
ATOM 716 C C . PRO A 1 93 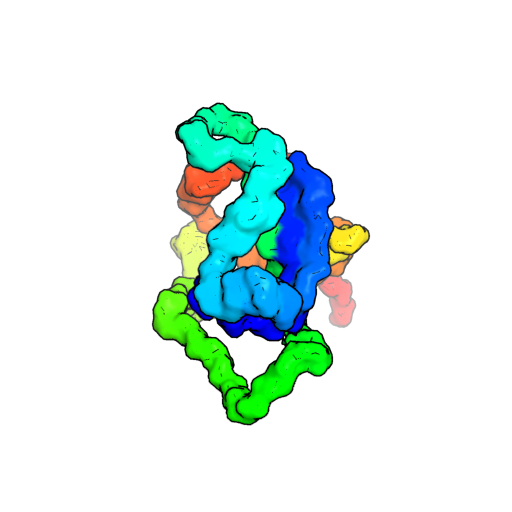? -12.255 -6.329 -26.217 1.00 49.16 93 PRO A C 1
ATOM 718 O O . PRO A 1 93 ? -11.318 -7.113 -26.029 1.00 49.16 93 PRO A O 1
ATOM 721 N N . ARG A 1 94 ? -12.555 -5.345 -25.360 1.00 43.84 94 ARG A N 1
ATOM 722 C CA . ARG A 1 94 ? -12.041 -5.332 -23.989 1.00 43.84 94 ARG A CA 1
ATOM 723 C C . ARG A 1 94 ? -12.512 -6.627 -23.331 1.00 43.84 94 ARG A C 1
ATOM 725 O O . ARG A 1 94 ? -13.576 -6.680 -22.732 1.00 43.84 94 ARG A O 1
ATOM 732 N N . LEU A 1 95 ? -11.726 -7.686 -23.476 1.00 50.88 95 LEU A N 1
ATOM 733 C CA . LEU A 1 95 ? -11.710 -8.770 -22.526 1.00 50.88 95 LEU A CA 1
ATOM 734 C C . LEU A 1 95 ? -11.081 -8.129 -21.303 1.00 50.88 95 LEU A C 1
ATOM 736 O O . LEU A 1 95 ? -9.855 -8.046 -21.197 1.00 50.88 95 LEU A O 1
ATOM 740 N N . ASP A 1 96 ? -11.929 -7.591 -20.425 1.00 47.34 96 ASP A N 1
ATOM 741 C CA . ASP A 1 96 ? -11.526 -7.395 -19.045 1.00 47.34 96 ASP A CA 1
ATOM 742 C C . ASP A 1 96 ? -10.789 -8.676 -18.643 1.00 47.34 96 ASP A C 1
ATOM 744 O O . ASP A 1 96 ? -11.326 -9.771 -18.867 1.00 47.34 96 ASP A O 1
ATOM 748 N N . PRO A 1 97 ? -9.530 -8.591 -18.169 1.00 54.78 97 PRO A N 1
ATOM 749 C CA . PRO A 1 97 ? -8.808 -9.785 -17.773 1.00 54.78 97 PRO A CA 1
ATOM 750 C C . PRO A 1 97 ? -9.732 -10.548 -16.826 1.00 54.78 97 PRO A C 1
ATOM 752 O O . PRO A 1 97 ? -10.231 -9.923 -15.882 1.00 54.78 97 PRO A O 1
ATOM 755 N N . PRO A 1 98 ? -10.022 -11.842 -17.080 1.00 49.59 98 PRO A N 1
ATOM 756 C CA . PRO A 1 98 ? -10.939 -12.582 -16.237 1.00 49.59 98 PRO A CA 1
ATOM 757 C C . PRO A 1 98 ? -10.430 -12.417 -14.817 1.00 49.59 98 PRO A C 1
ATOM 759 O O . PRO A 1 98 ? -9.281 -12.764 -14.517 1.00 49.59 98 PRO A O 1
ATOM 762 N N . LYS A 1 99 ? -11.254 -11.781 -13.974 1.00 52.41 99 LYS A N 1
ATOM 763 C CA . LYS A 1 99 ? -10.981 -11.623 -12.549 1.00 52.41 99 LYS A CA 1
ATOM 764 C C . LYS A 1 99 ? -10.507 -12.996 -12.088 1.00 52.41 99 LYS A C 1
ATOM 766 O O . LYS A 1 99 ? -11.264 -13.943 -12.296 1.00 52.41 99 LYS A O 1
ATOM 771 N N . PRO A 1 100 ? -9.267 -13.150 -11.585 1.00 50.28 100 PRO A N 1
ATOM 772 C CA . PRO A 1 100 ? -8.718 -14.469 -11.326 1.00 50.28 100 PRO A CA 1
ATOM 773 C C . PRO A 1 100 ? -9.720 -15.202 -10.447 1.00 50.28 100 PRO A C 1
ATOM 775 O O . PRO A 1 100 ? -9.957 -14.784 -9.312 1.00 50.28 100 PRO A O 1
ATOM 778 N N . ALA A 1 101 ? -10.329 -16.258 -10.998 1.00 55.06 101 ALA A N 1
ATOM 779 C CA . ALA A 1 101 ? -11.417 -17.005 -10.365 1.00 55.06 101 ALA A CA 1
ATOM 780 C C . ALA A 1 101 ? -10.997 -17.604 -9.011 1.00 55.06 101 ALA A C 1
ATOM 782 O O . ALA A 1 101 ? -11.820 -18.091 -8.250 1.00 55.06 101 ALA A O 1
ATOM 783 N N . ASN A 1 102 ? -9.700 -17.525 -8.705 1.00 46.00 102 ASN A N 1
ATOM 784 C CA . ASN A 1 102 ? -9.059 -18.131 -7.562 1.00 46.00 102 ASN A CA 1
ATOM 785 C C . ASN A 1 102 ? -8.262 -17.149 -6.692 1.00 46.00 102 ASN A C 1
ATOM 787 O O . ASN A 1 102 ? -7.412 -17.569 -5.908 1.00 46.00 102 ASN A O 1
ATOM 791 N N . ARG A 1 103 ? -8.528 -15.834 -6.758 1.00 44.75 103 ARG A N 1
ATOM 792 C CA . ARG A 1 103 ? -8.236 -15.016 -5.575 1.00 44.75 103 ARG A CA 1
ATOM 793 C C . ARG A 1 103 ? -9.330 -15.382 -4.588 1.00 44.75 103 ARG A C 1
ATOM 795 O O . ARG A 1 103 ? -10.367 -14.723 -4.589 1.00 44.75 103 ARG A O 1
ATOM 802 N N . LYS A 1 104 ? -9.125 -16.464 -3.816 1.00 42.88 104 LYS A N 1
ATOM 803 C CA . LYS A 1 104 ? -9.922 -16.738 -2.618 1.00 42.88 104 LYS A CA 1
ATOM 804 C C . LYS A 1 104 ? -10.031 -15.391 -1.934 1.00 42.88 104 LYS A C 1
ATOM 806 O O . LYS A 1 104 ? -9.022 -14.842 -1.483 1.00 42.88 104 LYS A O 1
ATOM 811 N N . ARG A 1 105 ? -11.221 -14.793 -1.969 1.00 42.88 105 ARG A N 1
ATOM 812 C CA . ARG A 1 105 ? -11.502 -13.714 -1.053 1.00 42.88 105 ARG A CA 1
ATOM 813 C C . ARG A 1 105 ? -11.249 -14.398 0.286 1.00 42.88 105 ARG A C 1
ATOM 815 O O . ARG A 1 105 ? -12.040 -15.229 0.698 1.00 42.88 105 ARG A O 1
ATOM 822 N N . LEU A 1 106 ? -10.174 -14.037 0.981 1.00 47.66 106 LEU A N 1
ATOM 823 C CA . LEU A 1 106 ? -10.220 -14.001 2.442 1.00 47.66 106 LEU A CA 1
ATOM 824 C C . LEU A 1 106 ? -11.188 -12.864 2.844 1.00 47.66 106 LEU A C 1
ATOM 826 O O . LEU A 1 106 ? -10.876 -11.987 3.637 1.00 47.66 106 LEU A O 1
ATOM 830 N N . GLY A 1 107 ? -12.333 -12.796 2.167 1.00 48.62 107 GLY A N 1
ATOM 831 C CA . GLY A 1 107 ? -13.476 -12.004 2.517 1.00 48.62 107 GLY A CA 1
ATOM 832 C C . GLY A 1 107 ? -14.256 -12.951 3.386 1.00 48.62 107 GLY A C 1
ATOM 833 O O . GLY A 1 107 ? -14.678 -14.012 2.944 1.00 48.62 107 GLY A O 1
ATOM 834 N N . TYR A 1 108 ? -14.321 -12.611 4.654 1.00 55.62 108 TYR A N 1
ATOM 835 C CA . TYR A 1 108 ? -15.329 -13.165 5.518 1.00 55.62 108 TYR A CA 1
ATOM 836 C C . TYR A 1 108 ? -16.695 -12.861 4.871 1.00 55.62 108 TYR A C 1
ATOM 838 O O . TYR A 1 108 ? -17.051 -11.692 4.738 1.00 55.62 108 TYR A O 1
ATOM 846 N N . ASP A 1 109 ? -17.392 -13.895 4.390 1.00 63.72 109 ASP A N 1
ATOM 847 C CA . ASP A 1 109 ? -18.708 -13.781 3.731 1.00 63.72 109 ASP A CA 1
ATOM 848 C C . ASP A 1 109 ? -19.868 -13.731 4.751 1.00 63.72 109 ASP A C 1
ATOM 850 O O . ASP A 1 109 ? -21.038 -13.685 4.379 1.00 63.72 109 ASP A O 1
ATOM 854 N N . GLY A 1 110 ? -19.549 -13.742 6.050 1.00 75.06 110 GLY A N 1
ATOM 855 C CA . GLY A 1 110 ? -20.519 -13.579 7.129 1.00 75.06 110 GLY A CA 1
ATOM 856 C C . GLY A 1 110 ? -20.903 -12.112 7.384 1.00 75.06 110 GLY A C 1
ATOM 857 O O . GLY A 1 110 ? -20.249 -11.190 6.884 1.00 75.06 110 GLY A O 1
ATOM 858 N N . PRO A 1 111 ? -21.948 -11.873 8.194 1.00 83.19 111 PRO A N 1
ATOM 859 C CA . PRO A 1 111 ? -22.330 -10.527 8.617 1.00 83.19 111 PRO A CA 1
ATOM 860 C C . PRO A 1 111 ? -21.192 -9.871 9.402 1.00 83.19 111 PRO A C 1
ATOM 862 O O . PRO A 1 111 ? -20.591 -10.508 10.261 1.00 83.19 111 PRO A O 1
ATOM 865 N N . ALA A 1 112 ? -20.888 -8.601 9.117 1.00 85.81 112 ALA A N 1
ATOM 866 C CA . ALA A 1 112 ? -19.804 -7.890 9.795 1.00 85.81 112 ALA A CA 1
ATOM 867 C C . ALA A 1 112 ? -19.930 -8.029 11.327 1.00 85.81 112 ALA A C 1
ATOM 869 O O . ALA A 1 112 ? -21.030 -7.833 11.847 1.00 85.81 112 ALA A O 1
ATOM 870 N N . PRO A 1 113 ? -18.837 -8.352 12.044 1.00 91.94 113 PRO A N 1
ATOM 871 C CA . PRO A 1 113 ? -18.919 -8.619 13.472 1.00 91.94 113 PRO A CA 1
ATOM 872 C C . PRO A 1 113 ? -19.426 -7.388 14.227 1.00 91.94 113 PRO A C 1
ATOM 874 O O . PRO A 1 113 ? -19.032 -6.257 13.911 1.00 91.94 113 PRO A O 1
ATOM 877 N N . THR A 1 114 ? -20.290 -7.608 15.216 1.00 94.50 114 THR A N 1
ATOM 878 C CA . THR A 1 114 ? -20.804 -6.543 16.087 1.00 94.50 114 THR A CA 1
ATOM 879 C C . THR A 1 114 ? -19.788 -6.161 17.162 1.00 94.50 114 THR A C 1
ATOM 881 O O . THR A 1 114 ? -18.853 -6.917 17.448 1.00 94.50 114 THR A O 1
ATOM 884 N N . ILE A 1 115 ? -19.950 -4.992 17.787 1.00 93.69 115 ILE A N 1
ATOM 885 C CA . ILE A 1 115 ? -19.071 -4.564 18.887 1.00 93.69 115 ILE A CA 1
ATOM 886 C C . ILE A 1 115 ? -19.131 -5.543 20.065 1.00 93.69 115 ILE A C 1
ATOM 888 O O . ILE A 1 115 ? -18.080 -5.867 20.623 1.00 93.69 115 ILE A O 1
ATOM 892 N N . ALA A 1 116 ? -20.306 -6.100 20.379 1.00 92.25 116 ALA A N 1
ATOM 893 C CA . ALA A 1 116 ? -20.442 -7.139 21.400 1.00 92.25 116 ALA A CA 1
ATOM 894 C C . ALA A 1 116 ? -19.587 -8.375 21.088 1.00 92.25 116 ALA A C 1
ATOM 896 O O . ALA A 1 116 ? -18.881 -8.881 21.959 1.00 92.25 116 ALA A O 1
ATOM 897 N N . GLN A 1 117 ? -19.602 -8.842 19.835 1.00 91.38 117 GLN A N 1
ATOM 898 C CA . GLN A 1 117 ? -18.803 -9.994 19.407 1.00 91.38 117 GLN A CA 1
ATOM 899 C C . GLN A 1 117 ? -17.302 -9.709 19.512 1.00 91.38 117 GLN A C 1
ATOM 901 O O . GLN A 1 117 ? -16.543 -10.571 19.954 1.00 91.38 117 GLN A O 1
ATOM 906 N N . LEU A 1 118 ? -16.863 -8.493 19.168 1.00 90.44 118 LEU A N 1
ATOM 907 C CA . LEU A 1 118 ? -15.464 -8.094 19.346 1.00 90.44 118 LEU A CA 1
ATOM 908 C C . LEU A 1 118 ? -15.066 -8.084 20.832 1.00 90.44 118 LEU A C 1
ATOM 910 O O . LEU A 1 118 ? -14.014 -8.620 21.186 1.00 90.44 118 LEU A O 1
ATOM 914 N N . ARG A 1 119 ? -15.920 -7.540 21.710 1.00 90.31 119 ARG A N 1
ATOM 915 C CA . ARG A 1 119 ? -15.709 -7.548 23.169 1.00 90.31 119 ARG A CA 1
ATOM 916 C C . ARG A 1 119 ? -15.624 -8.975 23.721 1.00 90.31 119 ARG A C 1
ATOM 918 O O . ARG A 1 119 ? -14.703 -9.274 24.477 1.00 90.31 119 ARG A O 1
ATOM 925 N N . GLN A 1 120 ? -16.515 -9.872 23.290 1.00 90.25 120 GLN A N 1
ATOM 926 C CA . GLN A 1 120 ? -16.497 -11.296 23.660 1.00 90.25 120 GLN A CA 1
ATOM 927 C C . GLN A 1 120 ? -15.205 -12.006 23.229 1.00 90.25 120 GLN A C 1
ATOM 929 O O . GLN A 1 120 ? -14.732 -12.901 23.922 1.00 90.25 120 GLN A O 1
ATOM 934 N N . GLN A 1 121 ? -14.598 -11.579 22.119 1.00 88.56 121 GLN A N 1
ATOM 935 C CA . GLN A 1 121 ? -13.298 -12.066 21.642 1.00 88.56 121 GLN A CA 1
ATOM 936 C C . GLN A 1 121 ? -12.096 -11.422 22.366 1.00 88.56 121 GLN A C 1
ATOM 938 O O . GLN A 1 121 ? -10.952 -11.605 21.950 1.00 88.56 121 GLN A O 1
ATOM 943 N N . GLY A 1 122 ? -12.326 -10.640 23.427 1.00 90.31 122 GLY A N 1
ATOM 944 C CA . GLY A 1 122 ? -11.275 -9.964 24.193 1.00 90.31 122 GLY A CA 1
ATOM 945 C C . GLY A 1 122 ? -10.657 -8.758 23.478 1.00 90.31 122 GLY A C 1
ATOM 946 O O . GLY A 1 122 ? -9.602 -8.263 23.885 1.00 90.31 122 GLY A O 1
ATOM 947 N N . ILE A 1 123 ? -11.280 -8.267 22.404 1.00 90.94 123 ILE A N 1
ATOM 948 C CA . ILE A 1 123 ? -10.816 -7.080 21.687 1.00 90.94 123 ILE A CA 1
ATOM 949 C C . ILE A 1 123 ? -11.325 -5.850 22.437 1.00 90.94 123 ILE A C 1
ATOM 951 O O . ILE A 1 123 ? -12.506 -5.524 22.392 1.00 90.94 123 ILE A O 1
ATOM 955 N N . SER A 1 124 ? -10.412 -5.140 23.098 1.00 90.44 124 SER A N 1
ATOM 956 C CA . SER A 1 124 ? -10.708 -3.908 23.849 1.00 90.44 124 SER A CA 1
ATOM 957 C C . SER A 1 124 ? -10.212 -2.635 23.163 1.00 90.44 124 SER A C 1
ATOM 959 O O . SER A 1 124 ? -10.426 -1.528 23.651 1.00 90.44 124 SER A O 1
ATOM 961 N N . ALA A 1 125 ? -9.516 -2.748 22.028 1.00 91.81 125 ALA A N 1
ATOM 962 C CA . ALA A 1 125 ? -8.968 -1.591 21.335 1.00 91.81 125 ALA A CA 1
ATOM 963 C C . ALA A 1 125 ? -8.881 -1.770 19.818 1.00 91.81 125 ALA A C 1
ATOM 965 O O . ALA A 1 125 ? -8.757 -2.875 19.295 1.00 91.81 125 ALA A O 1
ATOM 966 N N . LEU A 1 126 ? -8.864 -0.638 19.125 1.00 92.19 126 LEU A N 1
ATOM 967 C CA . LEU A 1 126 ? -8.655 -0.499 17.695 1.00 92.19 126 LEU A CA 1
ATOM 968 C C . LEU A 1 126 ? -7.294 0.145 17.432 1.00 92.19 126 LEU A C 1
ATOM 970 O O . LEU A 1 126 ? -6.869 1.062 18.139 1.00 92.19 126 LEU A O 1
ATOM 974 N N . PHE A 1 127 ? -6.617 -0.318 16.389 1.00 92.94 127 PHE A N 1
ATOM 975 C CA . PHE A 1 127 ? -5.428 0.319 15.845 1.00 92.94 127 PHE A CA 1
ATOM 976 C C . PHE A 1 127 ? -5.828 1.139 14.622 1.00 92.94 127 PHE A C 1
ATOM 978 O O . PHE A 1 127 ? -6.431 0.611 13.686 1.00 92.94 127 PHE A O 1
ATOM 985 N N . VAL A 1 128 ? -5.502 2.429 14.625 1.00 93.56 128 VAL A N 1
ATOM 986 C CA . VAL A 1 128 ? -5.838 3.341 13.528 1.00 93.56 128 VAL A CA 1
ATOM 987 C C . VAL A 1 128 ? -4.562 3.852 12.887 1.00 93.56 128 VAL A C 1
ATOM 989 O O . VAL A 1 128 ? -3.664 4.308 13.583 1.00 93.56 128 VAL A O 1
ATOM 992 N N . THR A 1 129 ? -4.486 3.782 11.559 1.00 94.88 129 THR A N 1
ATOM 993 C CA . THR A 1 129 ? -3.368 4.278 10.748 1.00 94.88 129 THR A CA 1
ATOM 994 C C . THR A 1 129 ? -3.846 5.332 9.762 1.00 94.88 129 THR A C 1
ATOM 996 O O . THR A 1 129 ? -4.767 5.097 8.983 1.00 94.88 129 THR A O 1
ATOM 999 N N . CYS A 1 130 ? -3.197 6.491 9.755 1.00 95.06 130 CYS A N 1
ATOM 1000 C CA . CYS A 1 130 ? -3.469 7.550 8.801 1.00 95.06 130 CYS A CA 1
ATOM 1001 C C . CYS A 1 130 ? -2.740 7.309 7.471 1.00 95.06 130 CYS A C 1
ATOM 1003 O O . CYS A 1 130 ? -1.518 7.192 7.423 1.00 95.06 130 CYS A O 1
ATOM 1005 N N . HIS A 1 131 ? -3.496 7.338 6.377 1.00 95.19 131 HIS A N 1
ATOM 1006 C CA . HIS A 1 131 ? -3.018 7.316 4.992 1.00 95.19 131 HIS A CA 1
ATOM 1007 C C . HIS A 1 131 ? -3.272 8.651 4.268 1.00 95.19 131 HIS A C 1
ATOM 1009 O O . HIS A 1 131 ? -3.339 8.694 3.039 1.00 95.19 131 HIS A O 1
ATOM 1015 N N . GLY A 1 132 ? -3.459 9.739 5.023 1.00 93.06 132 GLY A N 1
ATOM 1016 C CA . GLY A 1 132 ? -3.471 11.097 4.482 1.00 93.06 132 GLY A CA 1
ATOM 1017 C C . GLY A 1 132 ? -2.101 11.504 3.933 1.00 93.06 132 GLY A C 1
ATOM 1018 O O . GLY A 1 132 ? -1.105 10.819 4.168 1.00 93.06 132 GLY A O 1
ATOM 1019 N N . LEU A 1 133 ? -2.055 12.626 3.217 1.00 94.25 133 LEU A N 1
ATOM 1020 C CA . LEU A 1 133 ? -0.815 13.196 2.692 1.00 94.25 133 LEU A CA 1
ATOM 1021 C C . LEU A 1 133 ? -0.352 14.359 3.576 1.00 94.25 133 LEU A C 1
ATOM 1023 O O . LEU A 1 133 ? -1.153 15.213 3.948 1.00 94.25 133 LEU A O 1
ATOM 1027 N N . ARG A 1 134 ? 0.945 14.404 3.887 1.00 91.62 134 ARG A N 1
ATOM 1028 C CA . ARG A 1 134 ? 1.632 15.519 4.549 1.00 91.62 134 ARG A CA 1
ATOM 1029 C C . ARG A 1 134 ? 2.871 15.847 3.726 1.00 91.62 134 ARG A C 1
ATOM 1031 O O . ARG A 1 134 ? 3.718 14.979 3.553 1.00 91.62 134 ARG A O 1
ATOM 1038 N N . GLN A 1 135 ? 2.958 17.068 3.193 1.00 92.25 135 GLN A N 1
ATOM 1039 C CA . GLN A 1 135 ? 4.091 17.507 2.356 1.00 92.25 135 GLN A CA 1
ATOM 1040 C C . GLN A 1 135 ? 4.405 16.540 1.190 1.00 92.25 135 GLN A C 1
ATOM 1042 O O . GLN A 1 135 ? 5.558 16.269 0.881 1.00 92.25 135 GLN A O 1
ATOM 1047 N N . GLY A 1 136 ? 3.368 15.973 0.562 1.00 92.62 136 GLY A N 1
ATOM 1048 C CA . GLY A 1 136 ? 3.518 15.050 -0.571 1.00 92.62 136 GLY A CA 1
ATOM 1049 C C . GLY A 1 136 ? 3.845 13.593 -0.213 1.00 92.62 136 GLY A C 1
ATOM 1050 O O . GLY A 1 136 ? 3.886 12.761 -1.113 1.00 92.62 136 GLY A O 1
ATOM 1051 N N . VAL A 1 137 ? 4.008 13.251 1.071 1.00 92.81 137 VAL A N 1
ATOM 1052 C CA . VAL A 1 137 ? 4.278 11.877 1.538 1.00 92.81 137 VAL A CA 1
ATOM 1053 C C . VAL A 1 137 ? 3.108 11.353 2.378 1.00 92.81 137 VAL A C 1
ATOM 1055 O O . VAL A 1 137 ? 2.383 12.121 3.015 1.00 92.81 137 VAL A O 1
ATOM 1058 N N . THR A 1 138 ? 2.881 10.039 2.381 1.00 92.94 138 THR A N 1
ATOM 1059 C CA . THR A 1 138 ? 1.872 9.390 3.231 1.00 92.94 138 THR A CA 1
ATOM 1060 C C . THR A 1 138 ? 2.220 9.527 4.714 1.00 92.94 138 THR A C 1
ATOM 1062 O O . THR A 1 138 ? 3.335 9.245 5.135 1.00 92.94 138 THR A O 1
ATOM 1065 N N . CYS A 1 139 ? 1.253 9.954 5.530 1.00 92.69 139 CYS A N 1
ATOM 1066 C CA . CYS A 1 139 ? 1.503 10.333 6.922 1.00 92.69 139 CYS A CA 1
ATOM 1067 C C . CYS A 1 139 ? 1.912 9.157 7.824 1.00 92.69 139 CYS A C 1
ATOM 1069 O O . CYS A 1 139 ? 2.715 9.354 8.730 1.00 92.69 139 CYS A O 1
ATOM 1071 N N . HIS A 1 140 ? 1.313 7.975 7.643 1.00 93.69 140 HIS A N 1
ATOM 1072 C CA . HIS A 1 140 ? 1.520 6.771 8.466 1.00 93.69 140 HIS A CA 1
ATOM 1073 C C . HIS A 1 140 ? 1.393 6.967 9.987 1.00 93.69 140 HIS A C 1
ATOM 1075 O O . HIS A 1 140 ? 1.822 6.114 10.758 1.00 93.69 140 HIS A O 1
ATOM 1081 N N . HIS A 1 141 ? 0.779 8.060 10.445 1.00 93.12 141 HIS A N 1
ATOM 1082 C CA . HIS A 1 141 ? 0.568 8.292 11.869 1.00 93.12 141 HIS A CA 1
ATOM 1083 C C . HIS A 1 141 ? -0.369 7.224 12.422 1.00 93.12 141 HIS A C 1
ATOM 1085 O O . HIS A 1 141 ? -1.436 6.993 11.848 1.00 93.12 141 HIS A O 1
ATOM 1091 N N . THR A 1 142 ? 0.028 6.576 13.514 1.00 93.44 142 THR A N 1
ATOM 1092 C CA . THR A 1 142 ? -0.750 5.498 14.119 1.00 93.44 142 THR A CA 1
ATOM 1093 C C . THR A 1 142 ? -1.150 5.835 15.543 1.00 93.44 142 THR A C 1
ATOM 1095 O O . THR A 1 142 ? -0.483 6.596 16.233 1.00 93.44 142 THR A O 1
ATOM 1098 N N . THR A 1 143 ? -2.281 5.297 15.982 1.00 93.25 143 THR A N 1
ATOM 1099 C CA . THR A 1 143 ? -2.780 5.494 17.342 1.00 93.25 143 THR A CA 1
ATOM 1100 C C . THR A 1 143 ? -3.621 4.300 17.779 1.00 93.25 143 THR A C 1
ATOM 1102 O O . THR A 1 143 ? -4.036 3.476 16.955 1.00 93.25 143 THR A O 1
ATOM 1105 N N . ARG A 1 144 ? -3.883 4.214 19.082 1.00 92.50 144 ARG A N 1
ATOM 1106 C CA . ARG A 1 144 ? -4.742 3.196 19.684 1.00 92.50 144 ARG A CA 1
ATOM 1107 C C . ARG A 1 144 ? -5.989 3.873 20.237 1.00 92.50 144 ARG A C 1
ATOM 1109 O O . ARG A 1 144 ? -5.877 4.750 21.085 1.00 92.50 144 ARG A O 1
ATOM 1116 N N . LEU A 1 145 ? -7.157 3.430 19.789 1.00 91.69 145 LEU A N 1
ATOM 1117 C CA . LEU A 1 145 ? -8.442 3.847 20.344 1.00 91.69 145 LEU A CA 1
ATOM 1118 C C . LEU A 1 145 ? -8.981 2.714 21.210 1.00 91.69 145 LEU A C 1
ATOM 1120 O O . LEU A 1 145 ? -9.093 1.588 20.733 1.00 91.69 145 LEU A O 1
ATOM 1124 N N . SER A 1 146 ? -9.276 2.982 22.480 1.00 90.50 146 SER A N 1
ATOM 1125 C CA . SER A 1 146 ? -9.991 2.007 23.310 1.00 90.50 146 SER A CA 1
ATOM 1126 C C . SER A 1 146 ? -11.453 1.927 22.862 1.00 90.50 146 SER A C 1
ATOM 1128 O O . SER A 1 146 ? -12.011 2.943 22.451 1.00 90.50 146 SER A O 1
ATOM 1130 N N . LEU A 1 147 ? -12.057 0.739 22.905 1.00 86.81 147 LEU A N 1
ATOM 1131 C CA . LEU A 1 147 ? -13.471 0.543 22.564 1.00 86.81 147 LEU A CA 1
ATOM 1132 C C . LEU A 1 147 ? -14.408 0.991 23.692 1.00 86.81 147 LEU A C 1
ATOM 1134 O O . LEU A 1 147 ? -15.523 1.423 23.413 1.00 86.81 147 LEU A O 1
ATOM 1138 N N . ASP A 1 148 ? -13.962 0.926 24.946 1.00 83.94 148 ASP A N 1
ATOM 1139 C CA . ASP A 1 148 ? -14.807 1.238 26.108 1.00 83.94 148 ASP A CA 1
ATOM 1140 C C . ASP A 1 148 ? -15.237 2.717 26.163 1.00 83.94 148 ASP A C 1
ATOM 1142 O O . ASP A 1 148 ? -16.429 2.978 26.306 1.00 83.94 148 ASP A O 1
ATOM 1146 N N . PRO A 1 149 ? -14.344 3.707 25.947 1.00 84.44 149 PRO A N 1
ATOM 1147 C CA . PRO A 1 149 ? -14.709 5.124 25.984 1.00 84.44 149 PRO A CA 1
ATOM 1148 C C . PRO A 1 149 ? -15.511 5.598 24.767 1.00 84.44 149 PRO A C 1
ATOM 1150 O O . PRO A 1 149 ? -15.904 6.760 24.719 1.00 84.44 149 PRO A O 1
ATOM 1153 N N . LEU A 1 150 ? -15.681 4.755 23.741 1.00 80.31 150 LEU A N 1
ATOM 1154 C CA . LEU A 1 150 ? -16.403 5.125 22.522 1.00 80.31 150 LEU A CA 1
ATOM 1155 C C . LEU A 1 150 ? -17.924 5.008 22.676 1.00 80.31 150 LEU A C 1
ATOM 1157 O O . LEU A 1 150 ? -18.622 5.396 21.745 1.00 80.31 150 LEU A O 1
ATOM 1161 N N . GLU A 1 151 ? -18.418 4.468 23.803 1.00 85.56 151 GLU A N 1
ATOM 1162 C CA . GLU A 1 151 ? -19.851 4.244 24.084 1.00 85.56 151 GLU A CA 1
ATOM 1163 C C . GLU A 1 151 ? -20.594 3.607 22.894 1.00 85.56 151 GLU A C 1
ATOM 1165 O O . GLU A 1 151 ? -21.759 3.889 22.621 1.00 85.56 151 GLU A O 1
ATOM 1170 N N . ALA A 1 152 ? -19.894 2.752 22.141 1.00 86.44 152 ALA A N 1
ATOM 1171 C CA . ALA A 1 152 ? -20.445 2.130 20.949 1.00 86.44 152 ALA A CA 1
ATOM 1172 C C . ALA A 1 152 ? -21.515 1.095 21.350 1.00 86.44 152 ALA A C 1
ATOM 1174 O O . ALA A 1 152 ? -21.201 0.216 22.171 1.00 86.44 152 ALA A O 1
ATOM 1175 N N . PRO A 1 153 ? -22.733 1.170 20.773 1.00 92.94 153 PRO A N 1
ATOM 1176 C CA . PRO A 1 153 ? -23.776 0.173 20.978 1.00 92.94 153 PRO A CA 1
ATOM 1177 C C . PRO A 1 153 ? -23.281 -1.231 20.632 1.00 92.94 153 PRO A C 1
ATOM 1179 O O . PRO A 1 153 ? -22.547 -1.426 19.661 1.00 92.94 153 PRO A O 1
ATOM 1182 N N . ASP A 1 154 ? -23.674 -2.207 21.441 1.00 92.19 154 ASP A N 1
ATOM 1183 C CA . ASP A 1 154 ? -23.222 -3.597 21.332 1.00 92.19 154 ASP A CA 1
ATOM 1184 C C . ASP A 1 154 ? -23.681 -4.285 20.035 1.00 92.19 154 ASP A C 1
ATOM 1186 O O . ASP A 1 154 ? -22.988 -5.159 19.506 1.00 92.19 154 ASP A O 1
ATOM 1190 N N . ASP A 1 155 ? -24.823 -3.861 19.502 1.00 93.88 155 ASP A N 1
ATOM 1191 C CA . ASP A 1 155 ? -25.438 -4.319 18.257 1.00 93.88 155 ASP A CA 1
ATOM 1192 C C . ASP A 1 155 ? -24.850 -3.651 17.003 1.00 93.88 155 ASP A C 1
ATOM 1194 O O . ASP A 1 155 ? -25.002 -4.177 15.899 1.00 93.88 155 ASP A O 1
ATOM 1198 N N . MET A 1 156 ? -24.122 -2.540 17.155 1.00 94.19 156 MET A N 1
ATOM 1199 C CA . MET A 1 156 ? -23.490 -1.836 16.040 1.00 94.19 156 MET A CA 1
ATOM 1200 C C . MET A 1 156 ? -22.443 -2.725 15.364 1.00 94.19 156 MET A C 1
ATOM 1202 O O . MET A 1 156 ? -21.590 -3.332 16.019 1.00 94.19 156 MET A O 1
ATOM 1206 N N . SER A 1 157 ? -22.449 -2.776 14.031 1.00 93.44 157 SER A N 1
ATOM 1207 C CA . SER A 1 157 ? -21.401 -3.491 13.303 1.00 93.44 157 SER A CA 1
ATOM 1208 C C . SER A 1 157 ? -20.071 -2.731 13.350 1.00 93.44 157 SER A C 1
ATOM 1210 O O . SER A 1 157 ? -20.022 -1.499 13.342 1.00 93.44 157 SER A O 1
ATOM 1212 N N . PHE A 1 158 ? -18.948 -3.450 13.312 1.00 89.94 158 PHE A N 1
ATOM 1213 C CA . PHE A 1 158 ? -17.619 -2.830 13.266 1.00 89.94 158 PHE A CA 1
ATOM 1214 C C . PHE A 1 158 ? -17.452 -1.851 12.089 1.00 89.94 158 PHE A C 1
ATOM 1216 O O . PHE A 1 158 ? -16.797 -0.814 12.217 1.00 89.94 158 PHE A O 1
ATOM 1223 N N . LEU A 1 159 ? -18.059 -2.157 10.937 1.00 87.62 159 LEU A N 1
ATOM 1224 C CA . LEU A 1 159 ? -18.026 -1.283 9.763 1.00 87.62 159 LEU A CA 1
ATOM 1225 C C . LEU A 1 159 ? -18.810 0.014 9.989 1.00 87.62 159 LEU A C 1
ATOM 1227 O O . LEU A 1 159 ? -18.363 1.071 9.544 1.00 87.62 159 LEU A O 1
ATOM 1231 N N . GLU A 1 160 ? -19.952 -0.048 10.672 1.00 88.25 160 GLU A N 1
ATOM 1232 C CA . GLU A 1 160 ? -20.726 1.139 11.046 1.00 88.25 160 GLU A CA 1
ATOM 1233 C C . GLU A 1 160 ? -19.988 1.987 12.074 1.00 88.25 160 GLU A C 1
ATOM 1235 O O . GLU A 1 160 ? -19.897 3.198 11.877 1.00 88.25 160 GLU A O 1
ATOM 1240 N N . LEU A 1 161 ? -19.361 1.365 13.079 1.00 90.31 161 LEU A N 1
ATOM 1241 C CA . LEU A 1 161 ? -18.480 2.072 14.009 1.00 90.31 161 LEU A CA 1
ATOM 1242 C C . LEU A 1 161 ? -17.368 2.807 13.248 1.00 90.31 161 LEU A C 1
ATOM 1244 O O . LEU A 1 161 ? -17.150 3.998 13.440 1.00 90.31 161 LEU A O 1
ATOM 1248 N N . CYS A 1 162 ? -16.685 2.139 12.316 1.00 87.62 162 CYS A N 1
ATOM 1249 C CA . CYS A 1 162 ? -15.635 2.781 11.519 1.00 87.62 162 CYS A CA 1
ATOM 1250 C C . CYS A 1 162 ? -16.145 3.982 10.703 1.00 87.62 162 CYS A C 1
ATOM 1252 O O . CYS A 1 162 ? -15.397 4.935 10.492 1.00 87.62 162 CYS A O 1
ATOM 1254 N N . ARG A 1 163 ? -17.398 3.940 10.233 1.00 88.25 163 ARG A N 1
ATOM 1255 C CA . ARG A 1 163 ? -18.035 5.040 9.490 1.00 88.25 163 ARG A CA 1
ATOM 1256 C C . ARG A 1 163 ? -18.486 6.182 10.403 1.00 88.25 163 ARG A C 1
ATOM 1258 O O . ARG A 1 163 ? -18.454 7.332 9.969 1.00 88.25 163 ARG A O 1
ATOM 1265 N N . SER A 1 164 ? -18.907 5.884 11.632 1.00 90.56 164 SER A N 1
ATOM 1266 C CA . SER A 1 164 ? -19.348 6.887 12.610 1.00 90.56 164 SER A CA 1
ATOM 1267 C C . SER A 1 164 ? -18.173 7.623 13.257 1.00 90.56 164 SER A C 1
ATOM 1269 O O . SER A 1 164 ? -18.277 8.815 13.556 1.00 90.56 164 SER A O 1
ATOM 1271 N N . LEU A 1 165 ? -17.023 6.955 13.394 1.00 88.19 165 LEU A N 1
ATOM 1272 C CA . LEU A 1 165 ? -15.771 7.539 13.862 1.00 88.19 165 LEU A CA 1
ATOM 1273 C C . LEU A 1 165 ? -15.237 8.544 12.825 1.00 88.19 165 LEU A C 1
ATOM 1275 O O . LEU A 1 165 ? -14.450 8.217 11.937 1.00 88.19 165 LEU A O 1
ATOM 1279 N N . ARG A 1 166 ? -15.653 9.810 12.942 1.00 90.94 166 ARG A N 1
ATOM 1280 C CA . ARG A 1 166 ? -15.169 10.945 12.133 1.00 90.94 166 ARG A CA 1
ATOM 1281 C C . ARG A 1 166 ? -13.734 11.343 12.514 1.00 90.94 166 ARG A C 1
ATOM 1283 O O . ARG A 1 166 ? -13.478 12.451 12.978 1.00 90.94 166 ARG A O 1
ATOM 1290 N N . LEU A 1 167 ? -12.789 10.422 12.351 1.00 92.44 167 LEU A N 1
ATOM 1291 C CA . LEU A 1 167 ? -11.402 10.593 12.776 1.00 92.44 167 LEU A CA 1
ATOM 1292 C C . LEU A 1 167 ? -10.645 11.570 11.869 1.00 92.44 167 LEU A C 1
ATOM 1294 O O . LEU A 1 167 ? -10.705 11.496 10.639 1.00 92.44 167 LEU A O 1
ATOM 1298 N N . VAL A 1 168 ? -9.858 12.443 12.494 1.00 95.56 168 VAL A N 1
ATOM 1299 C CA . VAL A 1 168 ? -8.944 13.375 11.828 1.00 95.56 168 VAL A CA 1
ATOM 1300 C C . VAL A 1 168 ? -7.551 13.163 12.402 1.00 95.56 168 VAL A C 1
ATOM 1302 O O . VAL A 1 168 ? -7.371 13.060 13.613 1.00 95.56 168 VAL A O 1
ATOM 1305 N N . CYS A 1 169 ? -6.547 13.061 11.536 1.00 94.69 169 CYS A N 1
ATOM 1306 C CA . CYS A 1 169 ? -5.174 12.876 11.983 1.00 94.69 169 CYS A CA 1
ATOM 1307 C C . CYS A 1 169 ? -4.637 14.177 12.585 1.00 94.69 169 CYS A C 1
ATOM 1309 O O . CYS A 1 169 ? -4.552 15.177 11.878 1.00 94.69 169 CYS A O 1
ATOM 1311 N N . SER A 1 170 ? -4.190 14.149 13.842 1.00 94.56 170 SER A N 1
ATOM 1312 C CA . SER A 1 170 ? -3.607 15.321 14.513 1.00 94.56 170 SER A CA 1
ATOM 1313 C C . SER A 1 170 ? -2.294 15.814 13.885 1.00 94.56 170 SER A C 1
ATOM 1315 O O . SER A 1 170 ? -1.936 16.970 14.069 1.00 94.56 170 SER A O 1
ATOM 1317 N N . LEU A 1 171 ? -1.591 14.977 13.108 1.00 93.88 171 LEU A N 1
ATOM 1318 C CA 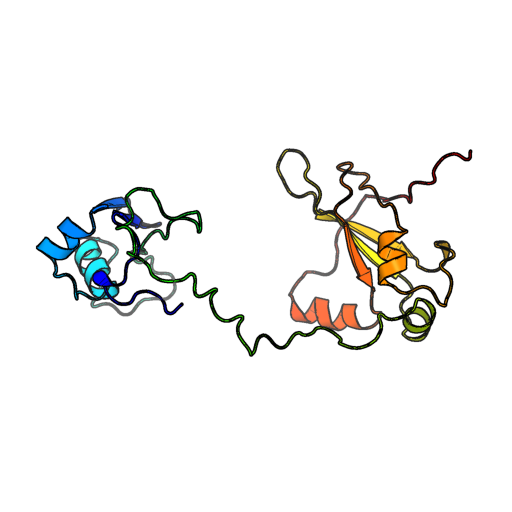. LEU A 1 171 ? -0.328 15.354 12.457 1.00 93.88 171 LEU A CA 1
ATOM 1319 C C . LEU A 1 171 ? -0.482 15.933 11.045 1.00 93.88 171 LEU A C 1
ATOM 1321 O O . LEU A 1 171 ? 0.344 16.747 10.638 1.00 93.88 171 LEU A O 1
ATOM 1325 N N . CYS A 1 172 ? -1.472 15.488 10.265 1.00 95.38 172 CYS A N 1
ATOM 1326 C CA . CYS A 1 172 ? -1.629 15.914 8.863 1.00 95.38 172 CYS A CA 1
ATOM 1327 C C . CYS A 1 172 ? -3.017 16.452 8.503 1.00 95.38 172 CYS A C 1
ATOM 1329 O O . CYS A 1 172 ? -3.221 16.858 7.365 1.00 95.38 172 CYS A O 1
ATOM 1331 N N . GLY A 1 173 ? -3.997 16.397 9.408 1.00 95.62 173 GLY A N 1
ATOM 1332 C CA . GLY A 1 173 ? -5.387 16.777 9.128 1.00 95.62 173 GLY A CA 1
ATOM 1333 C C . GLY A 1 173 ? -6.145 15.818 8.196 1.00 95.62 173 GLY A C 1
ATOM 1334 O O . GLY A 1 173 ? -7.331 16.010 7.937 1.00 95.62 173 GLY A O 1
ATOM 1335 N N . GLY A 1 174 ? -5.495 14.765 7.689 1.00 93.62 174 GLY A N 1
ATOM 1336 C CA . GLY A 1 174 ? -6.111 13.791 6.792 1.00 93.62 174 GLY A CA 1
ATOM 1337 C C . GLY A 1 174 ? -7.197 12.952 7.472 1.00 93.62 174 GLY A C 1
ATOM 1338 O O . GLY A 1 174 ? -7.105 12.643 8.659 1.00 93.62 174 GLY A O 1
ATOM 1339 N N . ARG A 1 175 ? -8.201 12.537 6.687 1.00 94.31 175 ARG A N 1
ATOM 1340 C CA . ARG A 1 175 ? -9.334 11.685 7.117 1.00 94.31 175 ARG A CA 1
ATOM 1341 C C . ARG A 1 175 ? -9.279 10.257 6.570 1.00 94.31 175 ARG A C 1
ATOM 1343 O O . ARG A 1 175 ? -10.142 9.436 6.858 1.00 94.31 175 ARG A O 1
ATOM 1350 N N . LYS A 1 176 ? -8.268 9.949 5.754 1.00 94.00 176 LYS A N 1
ATOM 1351 C CA . LYS A 1 176 ? -8.078 8.614 5.184 1.00 94.00 176 LYS A CA 1
ATOM 1352 C C . LYS A 1 176 ? -7.472 7.703 6.248 1.00 94.00 176 LYS A C 1
ATOM 1354 O O . LYS A 1 176 ? -6.252 7.642 6.377 1.00 94.00 176 LYS A O 1
ATOM 1359 N N . MET A 1 177 ? -8.326 7.047 7.023 1.00 94.38 177 MET A N 1
ATOM 1360 C CA . MET A 1 177 ? -7.927 6.165 8.117 1.00 94.38 177 MET A CA 1
ATOM 1361 C C . MET A 1 177 ? -8.109 4.700 7.741 1.00 94.38 177 MET A C 1
ATOM 1363 O O . MET A 1 177 ? -9.097 4.323 7.120 1.00 94.38 177 MET A O 1
ATOM 1367 N N . HIS A 1 178 ? -7.155 3.875 8.148 1.00 93.12 178 HIS A N 1
ATOM 1368 C CA . HIS A 1 178 ? -7.269 2.427 8.150 1.00 93.12 178 HIS A CA 1
ATOM 1369 C C . HIS A 1 178 ? -7.424 1.970 9.600 1.00 93.12 178 HIS A C 1
ATOM 1371 O O . HIS A 1 178 ? -6.551 2.244 10.423 1.00 93.12 178 HIS A O 1
ATOM 1377 N N . ILE A 1 179 ? -8.549 1.332 9.917 1.00 93.31 179 ILE A N 1
ATOM 1378 C CA . ILE A 1 179 ? -8.920 0.917 11.273 1.00 93.31 179 ILE A CA 1
ATOM 1379 C C . ILE A 1 179 ? -8.920 -0.607 11.307 1.00 93.31 179 ILE A C 1
ATOM 1381 O O . ILE A 1 179 ? -9.560 -1.243 10.472 1.00 93.31 179 ILE A O 1
ATOM 1385 N N . VAL A 1 180 ? -8.208 -1.192 12.266 1.00 91.38 180 VAL A N 1
ATOM 1386 C CA . VAL A 1 180 ? -8.183 -2.644 12.474 1.00 91.38 180 VAL A CA 1
ATOM 1387 C C . VAL A 1 180 ? -8.401 -2.978 13.949 1.00 91.38 180 VAL A C 1
ATOM 1389 O O . VAL A 1 180 ? -7.864 -2.276 14.811 1.00 91.38 180 VAL A O 1
ATOM 1392 N N . PRO A 1 181 ? -9.159 -4.038 14.275 1.00 90.06 181 PRO A N 1
ATOM 1393 C CA . PRO A 1 181 ? -9.263 -4.515 15.646 1.00 90.06 181 PRO A CA 1
ATOM 1394 C C . PRO A 1 181 ? -7.906 -5.020 16.142 1.00 90.06 181 PRO A C 1
ATOM 1396 O O . PRO A 1 181 ? -7.155 -5.675 15.409 1.00 90.06 181 PRO A O 1
ATOM 1399 N N . LEU A 1 182 ? -7.580 -4.703 17.394 1.00 87.44 182 LEU A N 1
ATOM 1400 C CA . LEU A 1 182 ? -6.364 -5.168 18.041 1.00 87.44 182 LEU A CA 1
ATOM 1401 C C . LEU A 1 182 ? -6.662 -6.464 18.797 1.00 87.44 182 LEU A C 1
ATOM 1403 O O . LEU A 1 182 ? -7.134 -6.446 19.929 1.00 87.44 182 LEU A O 1
ATOM 1407 N N . TRP A 1 183 ? -6.374 -7.587 18.148 1.00 81.50 183 TRP A N 1
ATOM 1408 C CA . TRP A 1 183 ? -6.534 -8.915 18.729 1.00 81.50 183 TRP A CA 1
ATOM 1409 C C . TRP A 1 183 ? -5.489 -9.153 19.833 1.00 81.50 183 TRP A C 1
ATOM 1411 O O . TRP A 1 183 ? -4.299 -8.919 19.574 1.00 81.50 183 TRP A O 1
ATOM 1421 N N . PRO A 1 184 ? -5.892 -9.617 21.030 1.00 71.12 184 PRO A N 1
ATOM 1422 C CA . PRO A 1 184 ? -4.977 -9.846 22.151 1.00 71.12 184 PRO A CA 1
ATOM 1423 C C . PRO A 1 184 ? -3.838 -10.824 21.805 1.00 71.12 184 PRO A C 1
ATOM 1425 O O . PRO A 1 184 ? -2.679 -10.522 22.093 1.00 71.12 184 PRO A O 1
ATOM 1428 N N . ASP A 1 185 ? -4.125 -11.897 21.059 1.00 65.38 185 ASP A N 1
ATOM 1429 C CA . ASP A 1 185 ? -3.138 -12.948 20.744 1.00 65.38 185 ASP A CA 1
ATOM 1430 C C . ASP A 1 185 ? -2.264 -12.649 19.513 1.00 65.38 185 ASP A C 1
ATOM 1432 O O . ASP A 1 185 ? -1.137 -13.132 19.374 1.00 65.38 185 ASP A O 1
ATOM 1436 N N . VAL A 1 186 ? -2.726 -11.782 18.606 1.00 54.19 186 VAL A N 1
ATOM 1437 C CA . VAL A 1 186 ? -2.018 -11.520 17.337 1.00 54.19 186 VAL A CA 1
ATOM 1438 C C . VAL A 1 186 ? -0.762 -10.664 17.546 1.00 54.19 186 VAL A C 1
ATOM 1440 O O . VAL A 1 186 ? 0.088 -10.612 16.657 1.00 54.19 186 VAL A O 1
ATOM 1443 N N . ARG A 1 187 ? -0.559 -10.047 18.723 1.00 48.81 187 ARG A N 1
ATOM 1444 C CA . ARG A 1 187 ? 0.732 -9.408 19.044 1.00 48.81 187 ARG A CA 1
ATOM 1445 C C . ARG A 1 187 ? 1.881 -10.413 19.100 1.00 48.81 187 ARG A C 1
ATOM 1447 O O . ARG A 1 187 ? 2.959 -10.070 18.626 1.00 48.81 187 ARG A O 1
ATOM 1454 N N . GLN A 1 188 ? 1.664 -11.632 19.598 1.00 46.00 188 GLN A N 1
ATOM 1455 C CA . GLN A 1 188 ? 2.707 -12.665 19.591 1.00 46.00 188 GLN A CA 1
ATOM 1456 C C . GLN A 1 188 ? 2.939 -13.201 18.172 1.00 46.00 188 GLN A C 1
ATOM 1458 O O . GLN A 1 188 ? 4.079 -13.276 17.718 1.00 46.00 188 GLN A O 1
ATOM 1463 N N . ALA A 1 189 ? 1.868 -13.465 17.419 1.00 39.22 189 ALA A N 1
ATOM 1464 C CA . ALA A 1 189 ? 1.985 -14.039 16.079 1.00 39.22 189 ALA A CA 1
ATOM 1465 C C . ALA A 1 189 ? 2.548 -13.057 15.026 1.00 39.22 189 ALA A C 1
ATOM 1467 O O . ALA A 1 189 ? 3.391 -13.446 14.219 1.00 39.22 189 ALA A O 1
ATOM 1468 N N . ARG A 1 190 ? 2.136 -11.776 15.010 1.00 42.16 190 ARG A N 1
ATOM 1469 C CA . ARG A 1 190 ? 2.630 -10.787 14.022 1.00 42.16 190 ARG A CA 1
ATOM 1470 C C . ARG A 1 190 ? 4.029 -10.253 14.322 1.00 42.16 190 ARG A C 1
ATOM 1472 O O . ARG A 1 190 ? 4.751 -9.994 13.362 1.00 42.16 190 ARG A O 1
ATOM 1479 N N . ALA A 1 191 ? 4.417 -10.107 15.592 1.00 42.62 191 ALA A N 1
ATOM 1480 C CA . ALA A 1 191 ? 5.797 -9.760 15.944 1.00 42.62 191 ALA A CA 1
ATOM 1481 C C . ALA A 1 191 ? 6.768 -10.866 15.491 1.00 42.62 191 ALA A C 1
ATOM 1483 O O . ALA A 1 191 ? 7.800 -10.567 14.899 1.00 42.62 191 ALA A O 1
ATOM 1484 N N . ALA A 1 192 ? 6.375 -12.137 15.650 1.00 37.09 192 ALA A N 1
ATOM 1485 C CA . ALA A 1 192 ? 7.134 -13.284 15.150 1.00 37.09 192 ALA A CA 1
ATOM 1486 C C . ALA A 1 192 ? 7.132 -13.407 13.610 1.00 37.09 192 ALA A C 1
ATOM 1488 O O . ALA A 1 192 ? 8.140 -13.788 13.027 1.00 37.09 192 ALA A O 1
ATOM 1489 N N . SER A 1 193 ? 6.024 -13.071 12.933 1.00 35.12 193 SER A N 1
ATOM 1490 C CA . SER A 1 193 ? 5.866 -13.331 11.487 1.00 35.12 193 SER A CA 1
ATOM 1491 C C . SER A 1 193 ? 6.446 -12.258 10.556 1.00 35.12 193 SER A C 1
ATOM 1493 O O . SER A 1 193 ? 6.678 -12.548 9.387 1.00 35.12 193 SER A O 1
ATOM 1495 N N . PHE A 1 194 ? 6.652 -11.021 11.022 1.00 39.78 194 PHE A N 1
ATOM 1496 C CA . PHE A 1 194 ? 7.119 -9.917 10.163 1.00 39.78 194 PHE A CA 1
ATOM 1497 C C . PHE A 1 194 ? 8.474 -9.324 10.562 1.00 39.78 194 PHE A C 1
ATOM 1499 O O . PHE A 1 194 ? 8.915 -8.380 9.912 1.00 39.78 194 PHE A O 1
ATOM 1506 N N . GLY A 1 195 ? 9.134 -9.831 11.612 1.00 32.91 195 GLY A N 1
ATOM 1507 C CA . GLY A 1 195 ? 10.420 -9.287 12.075 1.00 32.91 195 GLY A CA 1
ATOM 1508 C C . GLY A 1 195 ? 10.365 -7.791 12.410 1.00 32.91 195 GLY A C 1
ATOM 1509 O O . GLY A 1 195 ? 11.384 -7.107 12.377 1.00 32.91 195 GLY A O 1
ATOM 1510 N N . ILE A 1 196 ? 9.166 -7.262 12.678 1.00 42.38 196 ILE A N 1
ATOM 1511 C CA . ILE A 1 196 ? 8.980 -5.869 13.068 1.00 42.38 196 ILE A CA 1
ATOM 1512 C C . ILE A 1 196 ? 9.313 -5.812 14.547 1.00 42.38 196 ILE A C 1
ATOM 1514 O O . ILE A 1 196 ? 8.521 -6.253 15.383 1.00 42.38 196 ILE A O 1
ATOM 1518 N N . ASP A 1 197 ? 10.497 -5.283 14.835 1.00 38.69 197 ASP A N 1
ATOM 1519 C CA . ASP A 1 197 ? 10.976 -5.037 16.183 1.00 38.69 197 ASP A CA 1
ATOM 1520 C C . ASP A 1 197 ? 9.893 -4.297 16.976 1.00 38.69 197 ASP A C 1
ATOM 1522 O O . ASP A 1 197 ? 9.429 -3.202 16.631 1.00 38.69 197 ASP A O 1
ATOM 1526 N N . SER A 1 198 ? 9.402 -4.967 18.010 1.00 42.34 198 SER A N 1
ATOM 1527 C CA . SER A 1 198 ? 8.275 -4.538 18.816 1.00 42.34 198 SER A CA 1
ATOM 1528 C C . SER A 1 198 ? 8.689 -3.366 19.696 1.00 42.34 198 SER A C 1
ATOM 1530 O O . SER A 1 198 ? 9.023 -3.564 20.860 1.00 42.34 198 SER A O 1
ATOM 1532 N N . LYS A 1 199 ? 8.676 -2.151 19.143 1.00 39.88 199 LYS A N 1
ATOM 1533 C CA . LYS A 1 199 ? 8.535 -0.875 19.865 1.00 39.88 199 LYS A CA 1
ATOM 1534 C C . LYS A 1 199 ? 8.410 0.273 18.854 1.00 39.88 199 LYS A C 1
ATOM 1536 O O . LYS A 1 199 ? 9.405 0.918 18.529 1.00 39.88 199 LYS A O 1
ATOM 1541 N N . PRO A 1 200 ? 7.200 0.621 18.385 1.00 43.75 200 PRO A N 1
ATOM 1542 C CA . PRO A 1 200 ? 6.999 1.979 17.909 1.00 43.75 200 PRO A CA 1
ATOM 1543 C C . PRO A 1 200 ? 7.198 2.924 19.106 1.00 43.75 200 PRO A C 1
ATOM 1545 O O . PRO A 1 200 ? 6.354 3.002 19.997 1.00 43.75 200 PRO A O 1
ATOM 1548 N N . ARG A 1 201 ? 8.335 3.632 19.155 1.00 40.69 201 ARG A N 1
ATOM 1549 C CA . ARG A 1 201 ? 8.446 4.883 19.921 1.00 40.69 201 ARG A CA 1
ATOM 1550 C C . ARG A 1 201 ? 7.408 5.836 19.330 1.00 40.69 201 ARG A C 1
ATOM 1552 O O . ARG A 1 201 ? 7.541 6.214 18.172 1.00 40.69 201 ARG A O 1
ATOM 1559 N N . MET A 1 202 ? 6.392 6.227 20.093 1.00 38.31 202 MET A N 1
ATOM 1560 C CA . MET A 1 202 ? 5.470 7.278 19.663 1.00 38.31 202 MET A CA 1
ATOM 1561 C C . MET A 1 202 ? 5.244 8.307 20.764 1.00 38.31 202 MET A C 1
ATOM 1563 O O . MET A 1 202 ? 4.704 7.961 21.812 1.00 38.31 202 MET A O 1
ATOM 1567 N N . PRO A 1 203 ? 5.579 9.581 20.508 1.00 41.16 203 PRO A N 1
ATOM 1568 C CA . PRO A 1 203 ? 4.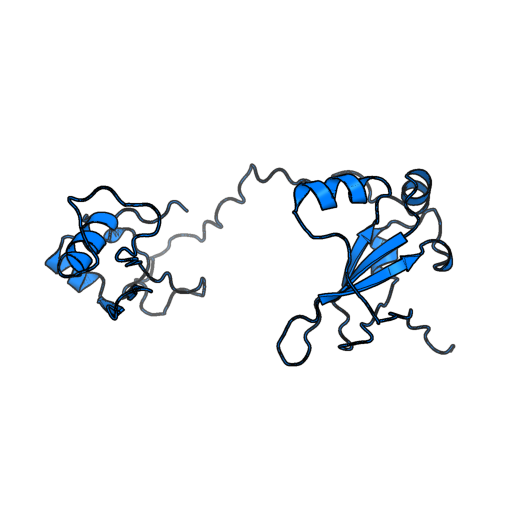870 10.709 21.072 1.00 41.16 203 PRO A CA 1
ATOM 1569 C C . PRO A 1 203 ? 3.807 11.156 20.055 1.00 41.16 203 PRO A C 1
ATOM 1571 O O . PRO A 1 203 ? 4.132 11.689 18.996 1.00 41.16 203 PRO A O 1
ATOM 1574 N N . GLY A 1 204 ? 2.530 10.913 20.346 1.00 43.28 204 GLY A N 1
ATOM 1575 C CA . GLY A 1 204 ? 1.437 11.405 19.509 1.00 43.28 204 GLY A CA 1
ATOM 1576 C C . GLY A 1 204 ? 0.069 10.891 19.941 1.00 43.28 204 GLY A C 1
ATOM 1577 O O . GLY A 1 204 ? -0.245 9.715 19.773 1.00 43.28 204 GLY A O 1
ATOM 1578 N N . THR A 1 205 ? -0.758 11.783 20.481 1.00 42.66 205 THR A N 1
ATOM 1579 C CA . THR A 1 205 ? -2.158 11.510 20.831 1.00 42.66 205 THR A CA 1
ATOM 1580 C C . THR A 1 205 ? -3.048 11.872 19.637 1.00 42.66 205 THR A C 1
ATOM 1582 O O . THR A 1 205 ? -2.946 12.968 19.079 1.00 42.66 205 THR A O 1
ATOM 1585 N N . VAL A 1 206 ? -3.926 10.959 19.220 1.00 44.34 206 VAL A N 1
ATOM 1586 C CA . VAL A 1 206 ? -5.043 11.264 18.312 1.00 44.34 206 VAL A CA 1
ATOM 1587 C C . VAL A 1 206 ? -6.292 11.354 19.173 1.00 44.34 206 VAL A C 1
ATOM 1589 O O . VAL A 1 206 ? -6.594 10.427 19.919 1.00 44.34 206 VAL A O 1
ATOM 1592 N N . VAL A 1 207 ? -6.991 12.481 19.089 1.00 43.75 207 VAL A N 1
ATOM 1593 C CA . VAL A 1 207 ? -8.166 12.773 19.914 1.00 43.75 207 VAL A CA 1
ATOM 1594 C C . VAL A 1 207 ? -9.415 12.663 19.033 1.00 43.75 207 VAL A C 1
ATOM 1596 O O . VAL A 1 207 ? -9.393 13.162 17.904 1.00 43.75 207 VAL A O 1
ATOM 1599 N N . PRO A 1 208 ? -10.498 12.011 19.491 1.00 45.09 208 PRO A N 1
ATOM 1600 C CA . PRO A 1 208 ? -11.776 12.057 18.790 1.00 45.09 208 PRO A CA 1
ATOM 1601 C C . PRO A 1 208 ? -12.259 13.510 18.668 1.00 45.09 208 PRO A C 1
ATOM 1603 O O . PRO A 1 208 ? -12.301 14.247 19.652 1.00 45.09 208 PRO A O 1
ATOM 1606 N N . TYR A 1 209 ? -12.622 13.933 17.455 1.00 41.03 209 TYR A N 1
ATOM 1607 C CA . TYR A 1 209 ? -13.193 15.259 17.228 1.00 41.03 209 TYR A CA 1
ATOM 1608 C C . TYR A 1 209 ? -14.658 15.255 17.687 1.00 41.03 209 TYR A C 1
ATOM 1610 O O . TYR A 1 209 ? -15.530 14.748 16.980 1.00 41.03 209 TYR A O 1
ATOM 1618 N N . ARG A 1 210 ? -14.932 15.793 18.882 1.00 42.44 210 ARG A N 1
ATOM 1619 C CA . ARG A 1 210 ? -16.298 16.142 19.301 1.00 42.44 210 ARG A CA 1
ATOM 1620 C C . ARG A 1 210 ? -16.704 17.427 18.582 1.00 42.44 210 ARG A C 1
ATOM 1622 O O . ARG A 1 210 ? -16.017 18.438 18.700 1.00 42.44 210 ARG A O 1
ATOM 1629 N N . MET A 1 211 ? -17.811 17.387 17.843 1.00 32.78 211 MET A N 1
ATOM 1630 C CA . MET A 1 211 ? -18.448 18.610 17.347 1.00 32.78 211 MET A CA 1
ATOM 1631 C C . MET A 1 211 ? -18.929 19.419 18.568 1.00 32.78 211 MET A C 1
ATOM 1633 O O . MET A 1 211 ? -19.531 18.817 19.461 1.00 32.78 211 MET A O 1
ATOM 1637 N N . PRO A 1 212 ? -18.676 20.737 18.648 1.00 35.94 212 PRO A N 1
ATOM 1638 C CA . PRO A 1 212 ? -19.377 21.586 19.606 1.00 35.94 212 PRO A CA 1
ATOM 1639 C C . PRO A 1 212 ? -20.879 21.538 19.291 1.00 35.94 212 PRO A C 1
ATOM 1641 O O . PRO A 1 212 ? -21.262 21.575 18.121 1.00 35.94 212 PRO A O 1
ATOM 1644 N N . GLY A 1 213 ? -21.696 21.350 20.329 1.00 49.41 213 GLY A N 1
ATOM 1645 C CA . GLY A 1 213 ? -23.135 21.120 20.213 1.00 49.41 213 GLY A CA 1
ATOM 1646 C C . GLY A 1 213 ? -23.864 22.225 19.449 1.00 49.41 213 GLY A C 1
ATOM 1647 O O . GLY A 1 213 ? -23.529 23.401 19.581 1.00 49.41 213 GLY A O 1
ATOM 1648 N N . THR A 1 214 ? -24.839 21.806 18.643 1.00 39.53 214 THR A N 1
ATOM 1649 C CA . THR A 1 214 ? -25.969 22.624 18.176 1.00 39.53 214 THR A CA 1
ATOM 1650 C C . THR A 1 214 ? -27.026 22.712 19.256 1.00 39.53 214 THR A C 1
ATOM 1652 O O . THR A 1 214 ? -27.298 21.638 19.843 1.00 39.53 214 THR A O 1
#

Sequence (214 aa):
MSAPRHLVDWPWVVVEVECSLCPRRGRYRLARLAERYGSAVPLGRLLETMAADCTLMKPDQKPRQYEARCGIRYVVPPAGPLPADAPARAGAPRLDPPKPANRKRLGYDGPAPTIAQLRQQGISALFVTCHGLRQGVTCHHTTRLSLDPLEAPDDMSFLELCRSLRLVCSLCGGRKMHIVPLWPDVRQARAASFGIDSKPRMPGTVVPYRMPGT

Foldseek 3Di:
DPDDFFLLSDQAQWWWKDWPPDRDTDIDGSVVVCVVPNRGDTPVVVQCVVCVPPPQDDPPDDDDVPRDHGPMDIDDPPPDPHPPPGPPPPDPPPPPPPPPPPPPPPPPPDDAAFQLRCVVLVQQKKKKFFQDDDPNDGPRDIDIDGPVVLPGDRRHGPVNVLVVQQFAAPVHRDRRMDMDTDRPPVVVVVCVPPVPPPDDPDDDDGDRDDDDDD